Protein AF-J9SKD9-F1 (afdb_monomer_lite)

Foldseek 3Di:
DDDDPQDALQKWKWWWFDLDPPDIDIDTDPDDDQLPDCVQCQVVLCPDWDWDWDADPVGFIWTWTGDNSDTQFIARLQCRCVGVVSQCVDADDPGDGNNNLLVVLDQGPNDDDPDDDPGHPSVVSSQSSVCVRSVDRPDPVSVVPTDIDMAMGGPDPDPPCPCSRPQQDQDFQPDPWDFLLRLVSLLSSCLQKKKWWKKWKWFDDPPDIDIDIWTKIDGNQFWIWIADPVGTAKFAGNVGDIDGPDDDHDPDDVVCQQPVQVVDDSRDRPSRQDDRGDIFDWDDAQNFIWGKDQGDDDPPHFRMWTAGSRRSGTQWGHHDRMIMGIYPMDMRDDDDSCRRDDDD

Structure (mmCIF, N/CA/C/O backbone):
data_AF-J9SKD9-F1
#
_entry.id   AF-J9SKD9-F1
#
loop_
_atom_site.group_PDB
_atom_site.id
_atom_site.type_symbol
_atom_site.label_atom_id
_atom_site.label_alt_id
_atom_site.label_comp_id
_atom_site.label_asym_id
_atom_site.label_entity_id
_atom_site.label_seq_id
_atom_site.pdbx_PDB_ins_code
_atom_site.Cartn_x
_atom_site.Cartn_y
_atom_site.Cartn_z
_atom_site.occupancy
_atom_site.B_iso_or_equiv
_atom_site.auth_seq_id
_atom_site.auth_comp_id
_atom_site.auth_asym_id
_atom_site.auth_atom_id
_atom_site.pdbx_PDB_model_num
ATOM 1 N N . MET A 1 1 ? -30.559 8.091 -3.679 1.00 28.02 1 MET A N 1
ATOM 2 C CA . MET A 1 1 ? -29.660 8.389 -4.814 1.00 28.02 1 MET A CA 1
ATOM 3 C C . MET A 1 1 ? -28.553 7.358 -4.731 1.00 28.02 1 MET A C 1
ATOM 5 O O . MET A 1 1 ? -27.906 7.304 -3.696 1.00 28.02 1 MET A O 1
ATOM 9 N N . GLY A 1 2 ? -28.472 6.440 -5.693 1.00 26.88 2 GLY A N 1
ATOM 10 C CA . GLY A 1 2 ? -27.561 5.297 -5.609 1.00 26.88 2 GLY A CA 1
ATOM 11 C C . GLY A 1 2 ? -26.118 5.754 -5.767 1.00 26.88 2 GLY A C 1
ATOM 12 O O . GLY A 1 2 ? -25.759 6.249 -6.832 1.00 26.88 2 GLY A O 1
ATOM 13 N N . LEU A 1 3 ? -25.323 5.612 -4.708 1.00 26.67 3 LEU A N 1
ATOM 14 C CA . LEU A 1 3 ? -23.870 5.669 -4.807 1.00 26.67 3 LEU A CA 1
ATOM 15 C C . LEU A 1 3 ? -23.439 4.527 -5.732 1.00 26.67 3 LEU A C 1
ATOM 17 O O . LEU A 1 3 ? -23.827 3.376 -5.527 1.00 26.67 3 LEU A O 1
ATOM 21 N N . ALA A 1 4 ? -22.697 4.861 -6.787 1.00 25.72 4 ALA A N 1
ATOM 22 C CA . ALA A 1 4 ? -21.988 3.870 -7.583 1.00 25.72 4 ALA A CA 1
ATOM 23 C C . ALA A 1 4 ? -21.101 3.026 -6.646 1.00 25.72 4 ALA A C 1
ATOM 25 O O . ALA A 1 4 ? -20.613 3.572 -5.653 1.00 25.72 4 ALA A O 1
ATOM 26 N N . PRO A 1 5 ? -20.886 1.727 -6.916 1.00 33.84 5 PRO A N 1
ATOM 27 C CA . PRO A 1 5 ? -20.004 0.919 -6.088 1.00 33.84 5 PRO A CA 1
ATOM 28 C C . PRO A 1 5 ? -18.579 1.467 -6.234 1.00 33.84 5 PRO A C 1
ATOM 30 O O . PRO A 1 5 ? -17.907 1.213 -7.233 1.00 33.84 5 PRO A O 1
ATOM 33 N N . MET A 1 6 ? -18.151 2.280 -5.265 1.00 38.62 6 MET A N 1
ATOM 34 C CA . MET A 1 6 ? -16.760 2.697 -5.124 1.00 38.62 6 MET A CA 1
ATOM 35 C C . MET A 1 6 ? -15.934 1.437 -4.887 1.00 38.62 6 MET A C 1
ATOM 37 O O . MET A 1 6 ? -16.262 0.606 -4.040 1.00 38.62 6 MET A O 1
ATOM 41 N N . MET A 1 7 ? -14.941 1.240 -5.748 1.00 42.00 7 MET A N 1
ATOM 42 C CA . MET A 1 7 ? -14.257 -0.032 -5.907 1.00 42.00 7 MET A CA 1
ATOM 43 C C . MET A 1 7 ? -13.354 -0.304 -4.709 1.00 42.00 7 MET A C 1
ATOM 45 O O . MET A 1 7 ? -12.307 0.315 -4.556 1.00 42.00 7 MET A O 1
ATOM 49 N N . SER A 1 8 ? -13.760 -1.261 -3.878 1.00 46.56 8 SER A N 1
ATOM 50 C CA . SER A 1 8 ? -13.009 -1.668 -2.700 1.00 46.56 8 SER A CA 1
ATOM 51 C C . SER A 1 8 ? -11.676 -2.326 -3.082 1.00 46.56 8 SER A C 1
ATOM 53 O O . SER A 1 8 ? -11.580 -3.100 -4.043 1.00 46.56 8 SER A O 1
ATOM 55 N N . GLN A 1 9 ? -10.620 -2.048 -2.314 1.00 53.09 9 GLN A N 1
ATOM 56 C CA . GLN A 1 9 ? -9.429 -2.898 -2.307 1.00 53.09 9 GLN A CA 1
ATOM 57 C C . GLN A 1 9 ? -9.869 -4.334 -2.034 1.00 53.09 9 GLN A C 1
ATOM 59 O O . GLN A 1 9 ? -10.403 -4.585 -0.965 1.00 53.09 9 GLN A O 1
ATOM 64 N N . ALA A 1 10 ? -9.637 -5.287 -2.944 1.00 61.97 10 ALA A N 1
ATOM 65 C CA . ALA A 1 10 ? -10.194 -6.644 -2.827 1.00 61.97 10 ALA A CA 1
ATOM 66 C C . ALA A 1 10 ? -9.871 -7.363 -1.497 1.00 61.97 10 ALA A C 1
ATOM 68 O O . ALA A 1 10 ? -10.586 -8.281 -1.098 1.00 61.97 10 ALA A O 1
ATOM 69 N N . VAL A 1 11 ? -8.816 -6.923 -0.813 1.00 67.31 11 VAL A N 1
ATOM 70 C CA . VAL A 1 11 ? -8.441 -7.319 0.541 1.00 67.31 11 VAL A CA 1
ATOM 71 C C . VAL A 1 11 ? -7.988 -6.100 1.314 1.00 67.31 11 VAL A C 1
ATOM 73 O O . VAL A 1 11 ? -7.374 -5.203 0.743 1.00 67.31 11 VAL A O 1
ATOM 76 N N . GLN A 1 12 ? -8.238 -6.126 2.613 1.00 75.50 12 GLN A N 1
ATOM 77 C CA . GLN A 1 12 ? -7.799 -5.118 3.545 1.00 75.50 12 GLN A CA 1
ATOM 78 C C . GLN A 1 12 ? -7.018 -5.739 4.701 1.00 75.50 12 GLN A C 1
ATOM 80 O O . GLN A 1 12 ? -7.461 -6.710 5.315 1.00 75.50 12 GLN A O 1
ATOM 85 N N . THR A 1 13 ? -5.860 -5.162 5.007 1.00 81.56 13 THR A N 1
ATOM 86 C CA . THR A 1 13 ? -5.039 -5.582 6.142 1.00 81.56 13 THR A CA 1
ATOM 87 C C . THR A 1 13 ? -5.576 -4.979 7.433 1.00 81.56 13 THR A C 1
ATOM 89 O O . THR A 1 13 ? -5.796 -3.766 7.532 1.00 81.56 13 THR A O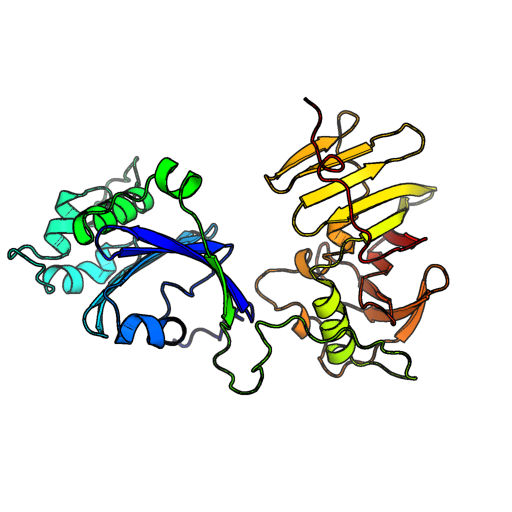 1
ATOM 92 N N . VAL A 1 14 ? -5.761 -5.828 8.439 1.00 87.06 14 VAL A N 1
ATOM 93 C CA . VAL A 1 14 ? -6.160 -5.431 9.788 1.00 87.06 14 VAL A CA 1
ATOM 94 C C . VAL A 1 14 ? -5.188 -6.007 10.810 1.00 87.06 14 VAL A C 1
ATOM 96 O O . VAL A 1 14 ? -4.695 -7.121 10.647 1.00 87.06 14 VAL A O 1
ATOM 99 N N . GLY A 1 15 ? -4.918 -5.248 11.865 1.00 91.06 15 GLY A N 1
ATOM 100 C CA . GLY A 1 15 ? -4.291 -5.743 13.083 1.00 91.06 15 GLY A CA 1
ATOM 101 C C . GLY A 1 15 ? -5.364 -5.982 14.135 1.00 91.06 15 GLY A C 1
ATOM 102 O O . GLY A 1 15 ? -6.237 -5.135 14.322 1.00 91.06 15 GLY A O 1
ATOM 103 N N . VAL A 1 16 ? -5.302 -7.120 14.821 1.00 94.12 16 VAL A N 1
ATOM 104 C CA . VAL A 1 16 ? -6.232 -7.488 15.894 1.00 94.12 16 VAL A CA 1
ATOM 105 C C . VAL A 1 16 ? -5.445 -7.824 17.156 1.00 94.12 16 VAL A C 1
ATOM 107 O O . VAL A 1 16 ? -4.556 -8.669 17.105 1.00 94.12 16 VAL A O 1
ATOM 110 N N . ALA A 1 17 ? -5.774 -7.187 18.278 1.00 96.12 17 ALA A N 1
ATOM 111 C CA . ALA A 1 17 ? -5.125 -7.421 19.566 1.00 96.12 17 ALA A CA 1
ATOM 112 C C . ALA A 1 17 ? -6.159 -7.633 20.680 1.00 96.12 17 ALA A C 1
ATOM 114 O O . ALA A 1 17 ? -7.134 -6.885 20.780 1.00 96.12 17 ALA A O 1
ATOM 115 N N . ASP A 1 18 ? -5.932 -8.631 21.535 1.00 94.75 18 ASP A N 1
ATOM 116 C CA . ASP A 1 18 ? -6.632 -8.730 22.819 1.00 94.75 18 ASP A CA 1
ATOM 117 C C . ASP A 1 18 ? -6.078 -7.648 23.751 1.00 94.75 18 ASP A C 1
ATOM 119 O O . ASP A 1 18 ? -4.882 -7.606 24.038 1.00 94.75 18 ASP A O 1
ATOM 123 N N . ILE A 1 19 ? -6.954 -6.748 24.188 1.00 94.25 19 ILE A N 1
ATOM 124 C CA . ILE A 1 19 ? -6.615 -5.596 25.034 1.00 94.25 19 ILE A CA 1
ATOM 125 C C . ILE A 1 19 ? -7.162 -5.758 26.459 1.00 94.25 19 ILE A C 1
ATOM 127 O O . ILE A 1 19 ? -7.124 -4.824 27.261 1.00 94.25 19 ILE A O 1
ATOM 131 N N . GLY A 1 20 ? -7.656 -6.952 26.796 1.00 87.25 20 GLY A N 1
ATOM 132 C CA . GLY A 1 20 ? -8.212 -7.270 28.101 1.00 87.25 20 GLY A CA 1
ATOM 133 C C . GLY A 1 20 ? -9.644 -6.767 28.301 1.00 87.25 20 GLY A C 1
ATOM 134 O O . GLY A 1 20 ? -10.271 -6.151 27.442 1.00 87.25 20 GLY A O 1
ATOM 135 N N . GLY A 1 21 ? -10.220 -7.099 29.462 1.00 84.75 21 GLY A N 1
ATOM 136 C CA . GLY A 1 21 ? -11.595 -6.707 29.803 1.00 84.75 21 GLY A CA 1
ATOM 137 C C . GLY A 1 21 ? -12.679 -7.341 28.920 1.00 84.75 21 GLY A C 1
ATOM 138 O O . GLY A 1 21 ? -13.819 -6.887 28.951 1.00 84.75 21 GLY A O 1
ATOM 139 N N . GLY A 1 22 ? -12.335 -8.376 28.144 1.00 90.44 22 GLY A N 1
ATOM 140 C CA . GLY A 1 22 ? -13.226 -8.984 27.152 1.00 90.44 22 GLY A CA 1
ATOM 141 C C . GLY A 1 22 ? -13.356 -8.177 25.856 1.00 90.44 22 GLY A C 1
ATOM 142 O O . GLY A 1 22 ? -14.222 -8.498 25.045 1.00 90.44 22 GLY A O 1
ATOM 143 N N . TRP A 1 23 ? -12.520 -7.152 25.664 1.00 94.56 23 TRP A N 1
ATOM 144 C CA . TRP A 1 23 ? -12.480 -6.340 24.455 1.00 94.56 23 TRP A CA 1
ATOM 145 C C . TRP A 1 23 ? -11.292 -6.710 23.572 1.00 94.56 23 TRP A C 1
ATOM 147 O O . TRP A 1 23 ? -10.220 -7.090 24.037 1.00 94.56 23 TRP A O 1
ATOM 157 N N . VAL A 1 24 ? -11.500 -6.545 22.272 1.00 95.31 24 VAL A N 1
ATOM 158 C CA . VAL A 1 24 ? -10.484 -6.715 21.239 1.00 95.31 24 VAL A CA 1
ATOM 159 C C . VAL A 1 24 ? -10.368 -5.396 20.488 1.00 95.31 24 VAL A C 1
ATOM 161 O O . VAL A 1 24 ? -11.382 -4.801 20.120 1.00 95.31 24 VAL A O 1
ATOM 164 N N . LEU A 1 25 ? -9.138 -4.946 20.255 1.00 94.88 25 LEU A N 1
ATOM 165 C CA . LEU A 1 25 ? -8.847 -3.788 19.424 1.00 94.88 25 LEU A CA 1
ATOM 166 C C . LEU A 1 25 ? -8.567 -4.252 17.998 1.00 94.88 25 LEU A C 1
ATOM 168 O O . LEU A 1 25 ? -7.681 -5.073 17.768 1.00 94.88 25 LEU A O 1
ATOM 172 N N . LEU A 1 26 ? -9.307 -3.697 17.041 1.00 93.12 26 LEU A N 1
ATOM 173 C CA . LEU A 1 26 ? -9.052 -3.872 15.618 1.00 93.12 26 LEU A CA 1
ATOM 174 C C . LEU A 1 26 ? -8.607 -2.535 15.026 1.00 93.12 26 LEU A C 1
ATOM 176 O O . LEU A 1 26 ? -9.341 -1.551 15.097 1.00 93.12 26 LEU A O 1
ATOM 180 N N . ILE A 1 27 ? -7.426 -2.514 14.414 1.00 90.81 27 ILE A N 1
ATOM 181 C CA . ILE A 1 27 ? -6.886 -1.361 13.686 1.00 90.81 27 ILE A CA 1
ATOM 182 C C . ILE A 1 27 ? -6.785 -1.727 12.212 1.00 90.81 27 ILE A C 1
ATOM 184 O O . ILE A 1 27 ? -6.438 -2.851 11.852 1.00 90.81 27 ILE A O 1
ATOM 188 N N . GLN A 1 28 ? -7.103 -0.775 11.342 1.00 83.38 28 GLN A N 1
ATOM 189 C CA . GLN A 1 28 ? -7.092 -0.981 9.901 1.00 83.38 28 GLN A CA 1
ATOM 190 C C . GLN A 1 28 ? -6.037 -0.096 9.255 1.00 83.38 28 GLN A C 1
ATOM 192 O O . GLN A 1 28 ? -5.987 1.102 9.522 1.00 83.38 28 GLN A O 1
ATOM 197 N N . HIS A 1 29 ? -5.226 -0.675 8.373 1.00 73.19 29 HIS A N 1
ATOM 198 C CA . HIS A 1 29 ? -4.262 0.083 7.586 1.00 73.19 29 HIS A CA 1
ATOM 199 C C . HIS A 1 29 ? -4.902 0.489 6.254 1.00 73.19 29 HIS A C 1
ATOM 201 O O . HIS A 1 29 ? -5.325 -0.378 5.492 1.00 73.19 29 HIS A O 1
ATOM 207 N N . ASN A 1 30 ? -4.981 1.795 5.976 1.00 64.12 30 ASN A N 1
ATOM 208 C CA . ASN A 1 30 ? -5.479 2.354 4.707 1.00 64.12 30 ASN A CA 1
ATOM 209 C C . ASN A 1 30 ? -6.864 1.830 4.268 1.00 64.12 30 ASN A C 1
ATOM 211 O O . ASN A 1 30 ? -7.108 1.599 3.085 1.00 64.12 30 ASN A O 1
ATOM 215 N N . SER A 1 31 ? -7.760 1.625 5.235 1.00 62.66 31 SER A N 1
ATOM 216 C CA . SER A 1 31 ? -9.159 1.253 5.003 1.00 62.66 31 SER A CA 1
ATOM 217 C C . SER A 1 31 ? -9.966 2.418 4.479 1.00 62.66 31 SER A C 1
ATOM 219 O O . SER A 1 31 ? -9.814 3.523 4.997 1.00 62.66 31 SER A O 1
ATOM 221 N N . GLU A 1 32 ? -10.918 2.152 3.588 1.00 60.19 32 GLU A N 1
ATOM 222 C CA . GLU A 1 32 ? -12.004 3.104 3.387 1.00 60.19 32 GLU A CA 1
ATOM 223 C C . GLU A 1 32 ? -13.221 2.808 4.278 1.00 60.19 32 GLU A C 1
ATOM 225 O O . GLU A 1 32 ? -13.779 3.764 4.793 1.00 60.19 32 GLU A O 1
ATOM 230 N N . TYR A 1 33 ? -13.645 1.551 4.533 1.00 72.06 33 TYR A N 1
ATOM 231 C CA . TYR A 1 33 ? -14.921 1.331 5.259 1.00 72.06 33 TYR A CA 1
ATOM 232 C C . TYR A 1 33 ? -15.104 0.015 6.048 1.00 72.06 33 TYR A C 1
ATOM 234 O O . TYR A 1 33 ? -16.189 -0.181 6.596 1.00 72.06 33 TYR A O 1
ATOM 242 N N . LEU A 1 34 ? -14.132 -0.909 6.145 1.00 79.56 34 LEU A N 1
ATOM 243 C CA . LEU A 1 34 ? -14.406 -2.267 6.673 1.00 79.56 34 LEU A CA 1
ATOM 244 C C . LEU A 1 34 ? -15.054 -2.268 8.069 1.00 79.56 34 LEU A C 1
ATOM 246 O O . LEU A 1 34 ? -16.055 -2.944 8.270 1.00 79.56 34 LEU A O 1
ATOM 250 N N . GLY A 1 35 ? -14.511 -1.501 9.021 1.00 83.56 35 GLY A N 1
ATOM 251 C CA . GLY A 1 35 ? -15.008 -1.475 10.407 1.00 83.56 35 GLY A CA 1
ATOM 252 C C . GLY A 1 35 ? -16.353 -0.762 10.582 1.00 83.56 35 GLY A C 1
ATOM 253 O O . GLY A 1 35 ? -16.957 -0.854 11.647 1.00 83.56 35 GLY A O 1
ATOM 254 N N . VAL A 1 36 ? -16.818 -0.067 9.538 1.00 85.56 36 VAL A N 1
ATOM 255 C CA . VAL A 1 36 ? -18.038 0.752 9.530 1.00 85.56 36 VAL A CA 1
ATOM 256 C C . VAL A 1 36 ? -19.085 0.279 8.507 1.00 85.56 36 VAL A C 1
ATOM 258 O O . VAL A 1 36 ? -20.128 0.912 8.369 1.00 85.56 36 VAL A O 1
ATOM 261 N N . THR A 1 37 ? -18.833 -0.838 7.806 1.00 82.44 37 THR A N 1
ATOM 262 C CA . THR A 1 37 ? -19.718 -1.398 6.767 1.00 82.44 37 THR A CA 1
ATOM 263 C C . THR A 1 37 ? -20.418 -2.661 7.252 1.00 82.44 37 THR A C 1
ATOM 265 O O . THR A 1 37 ? -19.771 -3.694 7.434 1.00 82.44 37 THR A O 1
ATOM 268 N N . ASP A 1 38 ? -21.747 -2.606 7.363 1.00 82.38 38 ASP A N 1
ATOM 269 C CA . ASP A 1 38 ? -22.580 -3.723 7.831 1.00 82.38 38 ASP A CA 1
ATOM 270 C C . ASP A 1 38 ? -22.296 -5.036 7.081 1.00 82.38 38 ASP A C 1
ATOM 272 O O . ASP A 1 38 ? -22.035 -6.054 7.715 1.00 82.38 38 ASP A O 1
ATOM 276 N N . ASP A 1 39 ? -22.297 -5.023 5.744 1.00 78.12 39 ASP A N 1
ATOM 277 C CA . ASP A 1 39 ? -22.171 -6.246 4.935 1.00 78.12 39 ASP A CA 1
ATOM 278 C C . ASP A 1 39 ? -20.807 -6.936 5.084 1.00 78.12 39 ASP A C 1
ATOM 280 O O . ASP A 1 39 ? -20.731 -8.165 5.103 1.00 78.12 39 ASP A O 1
ATOM 284 N N . LEU A 1 40 ? -19.730 -6.157 5.215 1.00 77.12 40 LEU A N 1
ATOM 285 C CA . LEU A 1 40 ? -18.370 -6.688 5.349 1.00 77.12 40 LEU A CA 1
ATOM 286 C C . LEU A 1 40 ? -18.063 -7.130 6.779 1.00 77.12 40 LEU A C 1
ATOM 288 O O . LEU A 1 40 ? -17.310 -8.080 6.988 1.00 77.12 40 LEU A O 1
ATOM 292 N N . TYR A 1 41 ? -18.653 -6.454 7.764 1.00 82.69 41 TYR A N 1
ATOM 293 C CA . TYR A 1 41 ? -18.398 -6.699 9.180 1.00 82.69 41 TYR A CA 1
ATOM 294 C C . TYR A 1 41 ? -19.466 -7.577 9.844 1.00 82.69 41 TYR A C 1
ATOM 296 O O . TYR A 1 41 ? -19.399 -7.857 11.043 1.00 82.69 41 TYR A O 1
ATOM 304 N N . LYS A 1 42 ? -20.438 -8.063 9.061 1.00 83.56 42 LYS A N 1
ATOM 305 C CA . LYS A 1 42 ? -21.613 -8.800 9.534 1.00 83.56 42 LYS A CA 1
ATOM 306 C C . LYS A 1 42 ? -21.281 -9.973 10.455 1.00 83.56 42 LYS A C 1
ATOM 308 O O . LYS A 1 42 ? -21.919 -10.134 11.490 1.00 83.56 42 LYS A O 1
ATOM 313 N N . SER A 1 43 ? -20.284 -10.783 10.101 1.00 83.75 43 SER A N 1
ATOM 314 C CA . SER A 1 43 ? -19.882 -11.949 10.900 1.00 83.75 43 SER A CA 1
ATOM 315 C C . SER A 1 43 ? -19.400 -11.566 12.304 1.00 83.75 43 SER A C 1
ATOM 317 O O . SER A 1 43 ? -19.620 -12.315 13.258 1.00 83.75 43 SER A O 1
ATOM 319 N N . VAL A 1 44 ? -18.784 -10.390 12.439 1.00 89.25 44 VAL A N 1
ATOM 320 C CA . VAL A 1 44 ? -18.347 -9.833 13.721 1.00 89.25 44 VAL A CA 1
ATOM 321 C C . VAL A 1 44 ? -19.544 -9.225 14.452 1.00 89.25 44 VAL A C 1
ATOM 323 O O . VAL A 1 44 ? -19.759 -9.563 15.616 1.00 89.25 44 VAL A O 1
ATOM 326 N N . ILE A 1 45 ? -20.370 -8.433 13.753 1.00 90.44 45 ILE A N 1
ATOM 327 C CA . ILE A 1 45 ? -21.591 -7.785 14.277 1.00 90.44 45 ILE A CA 1
ATOM 328 C C . ILE A 1 45 ? -22.562 -8.785 14.896 1.00 90.44 45 ILE A C 1
ATOM 330 O O . ILE A 1 45 ? -23.089 -8.542 15.980 1.00 90.44 45 ILE A O 1
ATOM 334 N N . ASP A 1 46 ? -22.787 -9.919 14.236 1.00 90.12 46 ASP A N 1
ATOM 335 C CA . ASP A 1 46 ? -23.764 -10.914 14.678 1.00 90.12 46 ASP A CA 1
ATOM 336 C C . ASP A 1 46 ? -23.384 -11.565 16.024 1.00 90.12 46 ASP A C 1
ATOM 338 O O . ASP A 1 46 ? -24.251 -12.124 16.695 1.00 90.12 46 ASP A O 1
ATOM 342 N N . ASN A 1 47 ? -22.113 -11.481 16.435 1.00 91.38 47 ASN A N 1
ATOM 343 C CA . ASN A 1 47 ? -21.584 -12.205 17.594 1.00 91.38 47 ASN A CA 1
ATOM 344 C C . ASN A 1 47 ? -20.940 -11.310 18.667 1.00 91.38 47 ASN A C 1
ATOM 346 O O . ASN A 1 47 ? -20.600 -11.816 19.735 1.00 91.38 47 ASN A O 1
ATOM 350 N N . HIS A 1 48 ? -20.767 -10.008 18.413 1.00 92.88 48 HIS A N 1
ATOM 351 C CA . HIS A 1 48 ? -20.017 -9.113 19.297 1.00 92.88 48 HIS A CA 1
ATOM 352 C C . HIS A 1 48 ? -20.701 -7.754 19.467 1.00 92.88 48 HIS A C 1
ATOM 354 O O . HIS A 1 48 ? -21.422 -7.272 18.593 1.00 92.88 48 HIS A O 1
ATOM 360 N N . GLU A 1 49 ? -20.434 -7.110 20.604 1.00 93.94 49 GLU A N 1
ATOM 361 C CA . GLU A 1 49 ? -20.638 -5.670 20.742 1.00 93.94 49 GLU A CA 1
ATOM 362 C C . GLU A 1 49 ? -19.442 -4.943 20.122 1.00 93.94 49 GLU A C 1
ATOM 364 O O . GLU A 1 49 ? -18.293 -5.324 20.337 1.00 93.94 49 GLU A O 1
ATOM 369 N N . ILE A 1 50 ? -19.713 -3.917 19.318 1.00 94.50 50 ILE A N 1
ATOM 370 C CA . ILE A 1 50 ? -18.698 -3.243 18.506 1.00 94.50 50 ILE A CA 1
ATOM 371 C C . ILE A 1 50 ? -18.898 -1.749 18.624 1.00 94.50 50 ILE A C 1
ATOM 373 O O . ILE A 1 50 ? -19.979 -1.251 18.321 1.00 94.50 50 ILE A O 1
ATOM 377 N N . VAL A 1 51 ? -17.831 -1.036 18.959 1.00 94.56 51 VAL A N 1
ATOM 378 C CA . VAL A 1 51 ? -17.745 0.413 18.801 1.00 94.56 51 VAL A CA 1
ATOM 379 C C . VAL A 1 51 ? -16.656 0.688 17.775 1.00 94.56 51 VAL A C 1
ATOM 381 O O . VAL A 1 51 ? -15.525 0.247 17.954 1.00 94.56 51 VAL A O 1
ATOM 384 N N . SER A 1 52 ? -17.004 1.362 16.683 1.00 93.69 52 SER A N 1
ATOM 385 C CA . SER A 1 52 ? -16.081 1.654 15.592 1.00 93.69 52 SER A CA 1
ATOM 386 C C . SER A 1 52 ? -16.076 3.137 15.264 1.00 93.69 52 SER A C 1
ATOM 388 O O . SER A 1 52 ? -17.125 3.783 15.227 1.00 93.69 52 SER A O 1
ATOM 390 N N . HIS A 1 53 ? -14.881 3.653 15.001 1.00 91.56 53 HIS A N 1
ATOM 391 C CA . HIS A 1 53 ? -14.648 4.988 14.486 1.00 91.56 53 HIS A CA 1
ATOM 392 C C . HIS A 1 53 ? -13.747 4.886 13.253 1.00 91.56 53 HIS A C 1
ATOM 394 O O . HIS A 1 53 ? -12.715 4.217 13.272 1.00 91.56 53 HIS A O 1
ATOM 400 N N . PHE A 1 54 ? -14.154 5.561 12.188 1.00 87.62 54 PHE A N 1
ATOM 401 C CA . PHE A 1 54 ? -13.429 5.700 10.936 1.00 87.62 54 PHE A CA 1
ATOM 402 C C . PHE A 1 54 ? -13.254 7.186 10.628 1.00 87.62 54 PHE A C 1
ATOM 404 O O . PHE A 1 54 ? -14.199 7.950 10.801 1.00 87.62 54 PHE A O 1
ATOM 411 N N . SER A 1 55 ? -12.078 7.574 10.138 1.00 83.12 55 SER A N 1
ATOM 412 C CA . SER A 1 55 ? -11.808 8.899 9.576 1.00 83.12 55 SER A CA 1
ATOM 413 C C . SER A 1 55 ? -10.703 8.793 8.520 1.00 83.12 55 SER A C 1
ATOM 415 O O . SER A 1 55 ? -9.802 7.961 8.660 1.00 83.12 55 SER A O 1
ATOM 417 N N . ASN A 1 56 ? -10.764 9.604 7.460 1.00 73.38 56 ASN A N 1
ATOM 418 C CA . ASN A 1 56 ? -9.752 9.631 6.402 1.00 73.38 56 ASN A CA 1
ATOM 419 C C . ASN A 1 56 ? -9.320 11.053 6.002 1.00 73.38 56 ASN A C 1
ATOM 421 O O . ASN A 1 56 ? -9.900 12.056 6.413 1.00 73.38 56 ASN A O 1
ATOM 425 N N . VAL A 1 57 ? -8.302 11.134 5.136 1.00 69.44 57 VAL A N 1
ATOM 426 C CA . VAL A 1 57 ? -7.729 12.402 4.641 1.00 69.44 57 VAL A CA 1
ATOM 427 C C . VAL A 1 57 ? -8.704 13.255 3.822 1.00 69.44 57 VAL A C 1
ATOM 429 O O . VAL A 1 57 ? -8.495 14.455 3.683 1.00 69.44 57 VAL A O 1
ATOM 432 N N . ASN A 1 58 ? -9.776 12.651 3.302 1.00 67.62 58 ASN A N 1
ATOM 433 C CA . ASN A 1 58 ? -10.837 13.344 2.571 1.00 67.62 58 ASN A CA 1
ATOM 434 C C . ASN A 1 58 ? -11.940 13.864 3.506 1.00 67.62 58 ASN A C 1
ATOM 436 O O . ASN A 1 58 ? -13.003 14.253 3.022 1.00 67.62 58 ASN A O 1
ATOM 440 N N . ALA A 1 59 ? -11.699 13.854 4.823 1.00 70.19 59 ALA A N 1
ATOM 441 C CA . ALA A 1 59 ? -12.645 14.276 5.850 1.00 70.19 59 ALA A CA 1
ATOM 442 C C . ALA A 1 59 ? -13.963 13.478 5.831 1.00 70.19 59 ALA A C 1
ATOM 444 O O . ALA A 1 59 ? -15.017 13.988 6.196 1.00 70.19 59 ALA A O 1
ATOM 445 N N . ASN A 1 60 ? -13.914 12.221 5.381 1.00 74.38 60 ASN A N 1
ATOM 446 C CA . ASN A 1 60 ? -15.023 11.289 5.543 1.00 74.38 60 ASN A CA 1
ATOM 447 C C . ASN A 1 60 ? -14.854 10.593 6.890 1.00 74.38 60 ASN A C 1
ATOM 449 O O . ASN A 1 60 ? -13.785 10.023 7.134 1.00 74.38 60 ASN A O 1
ATOM 453 N N . SER A 1 61 ? -15.870 10.633 7.752 1.00 83.88 61 SER A N 1
ATOM 454 C CA . SER A 1 61 ? -15.780 9.982 9.049 1.00 83.88 61 SER A CA 1
ATOM 455 C C . SER A 1 61 ? -17.081 9.300 9.464 1.00 83.88 61 SER A C 1
ATOM 457 O O . SER A 1 61 ? -18.187 9.586 9.006 1.00 83.88 61 SER A O 1
ATOM 459 N N . ARG A 1 62 ? -16.962 8.277 10.302 1.00 88.81 62 ARG A N 1
ATOM 460 C CA . ARG A 1 62 ? -18.127 7.526 10.758 1.00 88.81 62 ARG A CA 1
ATOM 461 C C . ARG A 1 62 ? -17.880 6.974 12.140 1.00 88.81 62 ARG A C 1
ATOM 463 O O . ARG A 1 62 ? -16.881 6.302 12.370 1.00 88.81 62 ARG A O 1
ATOM 470 N N . PHE A 1 63 ? -18.831 7.202 13.031 1.00 91.88 63 PHE A N 1
ATOM 471 C CA . PHE A 1 63 ? -18.914 6.508 14.303 1.00 91.88 63 PHE A CA 1
ATOM 472 C C . PHE A 1 63 ? -20.103 5.562 14.263 1.00 91.88 63 PHE A C 1
ATOM 474 O O . PHE A 1 63 ? -21.216 5.977 13.929 1.00 91.88 63 PHE A O 1
ATOM 481 N N . VAL A 1 64 ? -19.886 4.296 14.608 1.00 92.75 64 VAL A N 1
ATOM 482 C CA . VAL A 1 64 ? -20.937 3.280 14.621 1.00 92.75 64 VAL A CA 1
ATOM 483 C C . VAL A 1 64 ? -20.829 2.427 15.874 1.00 92.75 64 VAL A C 1
ATOM 485 O O . VAL A 1 64 ? -19.742 2.032 16.290 1.00 92.75 64 VAL A O 1
ATOM 488 N N . TRP A 1 65 ? -21.976 2.124 16.471 1.00 92.88 65 TRP A N 1
ATOM 489 C CA . TRP A 1 65 ? -22.071 1.179 17.576 1.00 92.88 65 TRP A CA 1
ATOM 490 C C . TRP A 1 65 ? -23.094 0.102 17.238 1.00 92.88 65 TRP A C 1
ATOM 492 O O . TRP A 1 65 ? -24.260 0.410 16.968 1.00 92.88 65 TRP A O 1
ATOM 502 N N . TRP A 1 66 ? -22.668 -1.158 17.289 1.00 92.88 66 TRP A N 1
ATOM 503 C CA . TRP A 1 66 ? -23.540 -2.324 17.195 1.00 92.88 66 TRP A CA 1
ATOM 504 C C . TRP A 1 66 ? -23.564 -3.084 18.507 1.00 92.88 66 TRP A C 1
ATOM 506 O O . TRP A 1 66 ? -22.559 -3.203 19.205 1.00 92.88 66 TRP A O 1
ATOM 516 N N . ARG A 1 67 ? -24.731 -3.643 18.805 1.00 91.31 67 ARG A N 1
ATOM 517 C CA . ARG A 1 67 ? -24.956 -4.525 19.942 1.00 91.31 67 ARG A CA 1
ATOM 518 C C . ARG A 1 67 ? -26.055 -5.514 19.592 1.00 91.31 67 ARG A C 1
ATOM 520 O O . ARG A 1 67 ? -27.037 -5.125 18.958 1.00 91.31 67 ARG A O 1
ATOM 527 N N . ASP A 1 68 ? -25.879 -6.769 19.996 1.00 90.31 68 ASP A N 1
ATOM 528 C CA . ASP A 1 68 ? -26.831 -7.859 19.753 1.00 90.31 68 ASP A CA 1
ATOM 529 C C . ASP A 1 68 ? -27.201 -7.998 18.260 1.00 90.31 68 ASP A C 1
ATOM 531 O O . ASP A 1 68 ? -28.376 -8.105 17.896 1.00 90.31 68 ASP A O 1
ATOM 535 N N . GLY A 1 69 ? -26.199 -7.906 17.376 1.00 88.50 69 GLY A N 1
ATOM 536 C CA . GLY A 1 69 ? -26.386 -7.999 15.924 1.00 88.50 69 GLY A CA 1
ATOM 537 C C . GLY A 1 69 ? -27.102 -6.805 15.285 1.00 88.50 69 GLY A C 1
ATOM 538 O O . GLY A 1 69 ? -27.536 -6.889 14.137 1.00 88.50 69 GLY A O 1
ATOM 539 N N . ARG A 1 70 ? -27.288 -5.694 16.013 1.00 89.44 70 ARG A N 1
ATOM 540 C CA . ARG A 1 70 ? -28.046 -4.527 15.541 1.00 89.44 70 ARG A CA 1
ATOM 541 C C . ARG A 1 70 ? -27.278 -3.231 15.713 1.00 89.44 70 ARG A C 1
ATOM 543 O O . ARG A 1 70 ? -26.734 -2.961 16.783 1.00 89.44 70 ARG A O 1
ATOM 550 N N . GLN A 1 71 ? -27.325 -2.394 14.679 1.00 89.25 71 GLN A N 1
ATOM 551 C CA . GLN A 1 71 ? -26.794 -1.039 14.732 1.00 89.25 71 GLN A CA 1
ATOM 552 C C . GLN A 1 71 ? -27.632 -0.191 15.691 1.00 89.25 71 GLN A C 1
ATOM 554 O O . GLN A 1 71 ? -28.811 0.079 15.440 1.00 89.25 71 GLN A O 1
ATOM 559 N N . GLN A 1 72 ? -27.012 0.261 16.773 1.00 87.06 72 GLN A N 1
ATOM 560 C CA . GLN A 1 72 ? -27.614 1.167 17.739 1.00 87.06 72 GLN A CA 1
ATOM 561 C C . GLN A 1 72 ? -27.600 2.577 17.151 1.00 87.06 72 GLN A C 1
ATOM 563 O O . GLN A 1 72 ? -28.649 3.088 16.754 1.00 87.06 72 GLN A O 1
ATOM 568 N N . ILE A 1 73 ? -26.409 3.148 16.959 1.00 87.81 73 ILE A N 1
ATOM 569 C CA . ILE A 1 73 ? -26.196 4.470 16.359 1.00 87.81 73 ILE A CA 1
ATOM 570 C C . ILE A 1 73 ? -25.185 4.379 15.216 1.00 87.81 73 ILE A C 1
ATOM 572 O O . ILE A 1 73 ? -24.316 3.511 15.214 1.00 87.81 73 ILE A O 1
ATOM 576 N N . SER A 1 74 ? -25.325 5.270 14.240 1.00 88.62 74 SER A N 1
ATOM 577 C CA . SER A 1 74 ? -24.357 5.492 13.172 1.00 88.62 74 SER A CA 1
ATOM 578 C C . SER A 1 74 ? -24.471 6.949 12.761 1.00 88.62 74 SER A C 1
ATOM 580 O O . SER A 1 74 ? -25.555 7.356 12.343 1.00 88.62 74 SER A O 1
ATOM 582 N N . PHE A 1 75 ? -23.403 7.719 12.927 1.00 86.50 75 PHE A N 1
ATOM 583 C CA . PHE A 1 75 ? -23.392 9.144 12.614 1.00 86.50 75 PHE A CA 1
ATOM 584 C C . PHE A 1 75 ? -22.054 9.575 12.024 1.00 86.50 75 PHE A C 1
ATOM 586 O O . PHE A 1 75 ? -21.073 8.837 12.100 1.00 86.50 75 PHE A O 1
ATOM 593 N N . GLU A 1 76 ? -22.048 10.744 11.394 1.00 86.88 76 GLU A N 1
ATOM 594 C CA . GLU A 1 76 ? -20.856 11.439 10.899 1.00 86.88 76 GLU A CA 1
ATOM 595 C C . GLU A 1 76 ? -20.343 12.380 12.007 1.00 86.88 76 GLU A C 1
ATOM 597 O O . GLU A 1 76 ? -21.011 13.378 12.283 1.00 86.88 76 GLU A O 1
ATOM 602 N N . PRO A 1 77 ? -19.219 12.069 12.689 1.00 88.06 77 PRO A N 1
ATOM 603 C CA . PRO A 1 77 ? -18.637 12.909 13.736 1.00 88.06 77 PRO A CA 1
ATOM 604 C C . PRO A 1 77 ? -18.450 14.378 13.367 1.00 88.06 77 PRO A C 1
ATOM 606 O O . PRO A 1 77 ? -18.570 15.227 14.249 1.00 88.06 77 PRO A O 1
ATOM 609 N N . MET A 1 78 ? -18.193 14.690 12.092 1.00 81.38 78 MET A N 1
ATOM 610 C CA . MET A 1 78 ? -18.085 16.076 11.633 1.00 81.38 78 MET A CA 1
ATOM 611 C C . MET A 1 78 ? -19.434 16.802 11.543 1.00 81.38 78 MET A C 1
ATOM 613 O O . MET A 1 78 ? -19.489 18.025 11.580 1.00 81.38 78 MET A O 1
ATOM 617 N N . PHE A 1 79 ? -20.536 16.070 11.404 1.00 80.31 79 PHE A N 1
ATOM 618 C CA . PHE A 1 79 ? -21.879 16.634 11.275 1.00 80.31 79 PHE A CA 1
ATOM 619 C C . PHE A 1 79 ? -22.875 15.837 12.127 1.00 80.31 79 PHE A C 1
ATOM 621 O O . PHE A 1 79 ? -23.858 15.305 11.594 1.00 80.31 79 PHE A O 1
ATOM 628 N N . PRO A 1 80 ? -22.647 15.731 13.452 1.00 77.12 80 PRO A N 1
ATOM 629 C CA . PRO A 1 80 ? -23.397 14.808 14.295 1.00 77.12 80 PRO A CA 1
ATOM 630 C C . PRO A 1 80 ? -24.851 15.263 14.460 1.00 77.12 80 PRO A C 1
ATOM 632 O O . PRO A 1 80 ? -25.728 14.426 14.679 1.00 77.12 80 PRO A O 1
ATOM 635 N N . SER A 1 81 ? -25.120 16.565 14.273 1.00 74.38 81 SER A N 1
ATOM 636 C CA . SER A 1 81 ? -26.445 17.193 14.317 1.00 74.38 81 SER A CA 1
ATOM 637 C C . SER A 1 81 ? -27.499 16.487 13.457 1.00 74.38 81 SER A C 1
ATOM 639 O O . SER A 1 81 ? -28.658 16.383 13.859 1.00 74.38 81 SER A O 1
ATOM 641 N N . ARG A 1 82 ? -27.095 15.918 12.314 1.00 71.69 82 ARG A N 1
ATOM 642 C CA . ARG A 1 82 ? -27.992 15.241 11.361 1.00 71.69 82 ARG A CA 1
ATOM 643 C C . ARG A 1 82 ? -28.582 13.930 11.880 1.00 71.69 82 ARG A C 1
ATOM 645 O O . ARG A 1 82 ? -29.621 13.504 11.384 1.00 71.69 82 ARG A O 1
ATOM 652 N N . ASP A 1 83 ? -27.941 13.310 12.868 1.00 72.31 83 ASP A N 1
ATOM 653 C CA . ASP A 1 83 ? -28.283 11.975 13.370 1.00 72.31 83 ASP A CA 1
ATOM 654 C C . ASP A 1 83 ? -28.714 11.987 14.860 1.00 72.31 83 ASP A C 1
ATOM 656 O O . ASP A 1 83 ? -28.926 10.931 15.471 1.00 72.31 83 ASP A O 1
ATOM 660 N N . LEU A 1 84 ? -28.893 13.175 15.464 1.00 74.06 84 LEU A N 1
ATOM 661 C CA . LEU A 1 84 ? -29.159 13.334 16.905 1.00 74.06 84 LEU A CA 1
ATOM 662 C C . LEU A 1 84 ? -30.506 12.785 17.368 1.00 74.06 84 LEU A C 1
ATOM 664 O O . LEU A 1 84 ? -30.599 12.298 18.495 1.00 74.06 84 LEU A O 1
ATOM 668 N N . ASP A 1 85 ? -31.546 12.826 16.533 1.00 74.75 85 ASP A N 1
ATOM 669 C CA . ASP A 1 85 ? -32.866 12.295 16.903 1.00 74.75 85 ASP A CA 1
ATOM 670 C C . ASP A 1 85 ? -32.779 10.807 17.260 1.00 74.75 85 ASP A C 1
ATOM 672 O O . ASP A 1 85 ? -33.363 10.341 18.245 1.00 74.75 85 ASP A O 1
ATOM 676 N N . ARG A 1 86 ? -31.957 10.061 16.512 1.00 73.00 86 ARG A N 1
ATOM 677 C CA . ARG A 1 86 ? -31.665 8.661 16.812 1.00 73.00 86 ARG A CA 1
ATOM 678 C C . ARG A 1 86 ? -30.838 8.538 18.092 1.00 73.00 86 ARG A C 1
ATOM 680 O O . ARG A 1 86 ? -31.191 7.720 18.939 1.00 73.00 86 ARG A O 1
ATOM 687 N N . ALA A 1 87 ? -29.810 9.369 18.281 1.00 73.81 87 ALA A N 1
ATOM 688 C CA . ALA A 1 87 ? -28.971 9.367 19.487 1.00 73.81 87 ALA A CA 1
ATOM 689 C C . ALA A 1 87 ? -29.767 9.599 20.787 1.00 73.81 87 ALA A C 1
ATOM 691 O O . ALA A 1 87 ? -29.507 8.948 21.800 1.00 73.81 87 ALA A O 1
ATOM 692 N N . ARG A 1 88 ? -30.774 10.482 20.755 1.00 80.00 88 ARG A N 1
ATOM 693 C CA . ARG A 1 88 ? -31.666 10.770 21.895 1.00 80.00 88 ARG A CA 1
ATOM 694 C C . ARG A 1 88 ? -32.578 9.594 22.252 1.00 80.00 88 ARG A C 1
ATOM 696 O O . ARG A 1 88 ? -32.944 9.429 23.411 1.00 80.00 88 ARG A O 1
ATOM 703 N N . SER A 1 89 ? -32.952 8.777 21.266 1.00 77.00 89 SER A N 1
ATOM 704 C CA . SER A 1 89 ? -33.879 7.650 21.453 1.00 77.00 89 SER A CA 1
ATOM 705 C C . SER A 1 89 ? -33.232 6.383 22.031 1.00 77.00 89 SER A C 1
ATOM 707 O O . SER A 1 89 ? -33.937 5.499 22.516 1.00 77.00 89 SER A O 1
ATOM 709 N N . ILE A 1 90 ? -31.900 6.276 21.984 1.00 75.19 90 ILE A N 1
ATOM 710 C CA . ILE A 1 90 ? -31.166 5.070 22.384 1.00 75.19 90 ILE A CA 1
ATOM 711 C C . ILE A 1 90 ? -30.727 5.200 23.836 1.00 75.19 90 ILE A C 1
ATOM 713 O O . ILE A 1 90 ? -29.852 6.002 24.157 1.00 75.19 90 ILE A O 1
ATOM 717 N N . THR A 1 91 ? -31.294 4.370 24.709 1.00 73.38 91 THR A N 1
ATOM 718 C CA . THR A 1 91 ? -30.879 4.266 26.111 1.00 73.38 91 THR A CA 1
ATOM 719 C C . THR A 1 91 ? -29.639 3.393 26.256 1.00 73.38 91 THR A C 1
ATOM 721 O O . THR A 1 91 ? -29.581 2.288 25.713 1.00 73.38 91 THR A O 1
ATOM 724 N N . THR A 1 92 ? -28.681 3.844 27.053 1.00 70.56 92 THR A N 1
ATOM 725 C CA . THR A 1 92 ? -27.492 3.078 27.427 1.00 70.56 92 THR A CA 1
ATOM 726 C C . THR A 1 92 ? -27.650 2.445 28.814 1.00 70.56 92 THR A C 1
ATOM 728 O O . THR A 1 92 ? -28.661 2.613 29.504 1.00 70.56 92 THR A O 1
ATOM 731 N N . THR A 1 93 ? -26.666 1.643 29.220 1.00 67.50 93 THR A N 1
ATOM 732 C CA . THR A 1 93 ? -26.638 1.005 30.538 1.00 67.50 93 THR A CA 1
ATOM 733 C C . THR A 1 93 ? -26.547 2.081 31.626 1.00 67.50 93 THR A C 1
ATOM 735 O O . THR A 1 93 ? -25.517 2.728 31.754 1.00 67.50 93 THR A O 1
ATOM 738 N N . GLY A 1 94 ? -27.613 2.266 32.415 1.00 61.69 94 GLY A N 1
ATOM 739 C CA . GLY A 1 94 ? -27.664 3.293 33.469 1.00 61.69 94 GLY A CA 1
ATOM 740 C C . GLY A 1 94 ? -28.616 4.468 33.209 1.00 61.69 94 GLY A C 1
ATOM 741 O O . GLY A 1 94 ? -28.558 5.449 33.942 1.00 61.69 94 GLY A O 1
ATOM 742 N N . SER A 1 95 ? -29.516 4.356 32.223 1.00 57.50 95 SER A N 1
ATOM 743 C CA . SER A 1 95 ? -30.595 5.320 31.925 1.00 57.50 95 SER A CA 1
ATOM 744 C C . SER A 1 95 ? -30.178 6.645 31.269 1.00 57.50 95 SER A C 1
ATOM 746 O O . SER A 1 95 ? -31.045 7.490 31.063 1.00 57.50 95 SER A O 1
ATOM 748 N N . SER A 1 96 ? -28.912 6.829 30.886 1.00 74.81 96 SER A N 1
ATOM 749 C CA . SER A 1 96 ? -28.480 7.928 30.009 1.00 74.81 96 SER A CA 1
ATOM 750 C C . SER A 1 96 ? -28.660 7.554 28.535 1.00 74.81 96 SER A C 1
ATOM 752 O O . SER A 1 96 ? -28.437 6.404 28.142 1.00 74.81 96 SER A O 1
ATOM 754 N N . SER A 1 97 ? -29.077 8.505 27.704 1.00 83.75 97 SER A N 1
ATOM 755 C CA . SER A 1 97 ? -29.128 8.333 26.250 1.00 83.75 97 SER A CA 1
ATOM 756 C C . SER A 1 97 ? -27.730 8.423 25.625 1.00 83.75 97 SER A C 1
ATOM 758 O O . SER A 1 97 ? -26.792 8.925 26.246 1.00 83.75 97 SER A O 1
ATOM 760 N N . VAL A 1 98 ? -27.565 7.964 24.380 1.00 83.50 98 VAL A N 1
ATOM 761 C CA . VAL A 1 98 ? -26.306 8.184 23.636 1.00 83.50 98 VAL A CA 1
ATOM 762 C C . VAL A 1 98 ? -26.034 9.679 23.466 1.00 83.50 98 VAL A C 1
ATOM 764 O O . VAL A 1 98 ? -24.887 10.101 23.559 1.00 83.50 98 VAL A O 1
ATOM 767 N N . PHE A 1 99 ? -27.084 10.486 23.298 1.00 87.19 99 PHE A N 1
ATOM 768 C CA . PHE A 1 99 ? -26.967 11.943 23.272 1.00 87.19 99 PHE A CA 1
ATOM 769 C C . PHE A 1 99 ? -26.365 12.507 24.569 1.00 87.19 99 PHE A C 1
ATOM 771 O O . PHE A 1 99 ? -25.511 13.392 24.514 1.00 87.19 99 PHE A O 1
ATOM 778 N N . ASP A 1 100 ? -26.772 11.986 25.729 1.00 88.06 100 ASP A N 1
ATOM 779 C CA . ASP A 1 100 ? -26.225 12.429 27.017 1.00 88.06 100 ASP A CA 1
ATOM 780 C C . ASP A 1 100 ? -24.736 12.091 27.128 1.00 88.06 100 ASP A C 1
ATOM 782 O O . ASP A 1 100 ? -23.959 12.924 27.582 1.00 88.06 100 ASP A O 1
ATOM 786 N N . LEU A 1 101 ? -24.318 10.917 26.639 1.00 88.94 101 LEU A N 1
ATOM 787 C CA . LEU A 1 101 ? -22.900 10.548 26.581 1.00 88.94 101 LEU A CA 1
ATOM 788 C C . LEU A 1 101 ? -22.111 11.447 25.622 1.00 88.94 101 LEU A C 1
ATOM 790 O O . LEU A 1 101 ? -21.025 11.891 25.972 1.00 88.94 101 LEU A O 1
ATOM 794 N N . MET A 1 102 ? -22.656 11.748 24.438 1.00 89.38 102 MET A N 1
ATOM 795 C CA . MET A 1 102 ? -22.038 12.680 23.483 1.00 89.38 102 MET A CA 1
ATOM 796 C C . MET A 1 102 ? -21.882 14.082 24.087 1.00 89.38 102 MET A C 1
ATOM 798 O O . MET A 1 102 ? -20.881 14.753 23.849 1.00 89.38 102 MET A O 1
ATOM 802 N N . SER A 1 103 ? -22.861 14.509 24.887 1.00 89.12 103 SER A N 1
ATOM 803 C CA . SER A 1 103 ? -22.837 15.794 25.591 1.00 89.12 103 SER A CA 1
ATOM 804 C C . SER A 1 103 ? -21.824 15.793 26.740 1.00 89.12 103 SER A C 1
ATOM 806 O O . SER A 1 103 ? -21.141 16.789 26.951 1.00 89.12 103 SER A O 1
ATOM 808 N N . GLU A 1 104 ? -21.712 14.675 27.465 1.00 90.38 104 GLU A N 1
ATOM 809 C CA . GLU A 1 104 ? -20.760 14.473 28.563 1.00 90.38 104 GLU A CA 1
ATOM 810 C C . GLU A 1 104 ? -19.305 14.514 28.077 1.00 90.38 104 GLU A C 1
ATOM 812 O O . GLU A 1 104 ? -18.484 15.181 28.702 1.00 90.38 104 GLU A O 1
ATOM 817 N N . VAL A 1 105 ? -18.980 13.828 26.973 1.00 91.44 105 VAL A N 1
ATOM 818 C CA . VAL A 1 105 ? -17.599 13.787 26.451 1.00 91.44 105 VAL A CA 1
ATOM 819 C C . VAL A 1 105 ? -17.174 15.091 25.770 1.00 91.44 105 VAL A C 1
ATOM 821 O O . VAL A 1 105 ? -15.988 15.411 25.753 1.00 91.44 105 VAL A O 1
ATOM 824 N N . GLY A 1 106 ? -18.128 15.863 25.241 1.00 88.06 106 GLY A N 1
ATOM 825 C CA . GLY A 1 106 ? -17.855 17.115 24.536 1.00 88.06 106 GLY A CA 1
ATOM 826 C C . GLY A 1 106 ? -17.198 16.920 23.162 1.00 88.06 106 GLY A C 1
ATOM 827 O O . GLY A 1 106 ? -17.068 15.810 22.661 1.00 88.06 106 GLY A O 1
ATOM 828 N N . GLY A 1 107 ? -16.838 18.027 22.505 1.00 87.88 107 GLY A N 1
ATOM 829 C CA . GLY A 1 107 ? -16.154 18.037 21.199 1.00 87.88 107 GLY A CA 1
ATOM 830 C C . GLY A 1 107 ? -17.042 17.804 19.966 1.00 87.88 107 GLY A C 1
ATOM 831 O O . GLY A 1 107 ? -16.654 18.195 18.868 1.00 87.88 107 GLY A O 1
ATOM 832 N N . PHE A 1 108 ? -18.257 17.271 20.131 1.00 87.12 108 PHE A N 1
ATOM 833 C CA . PHE A 1 108 ? -19.276 17.225 19.075 1.00 87.12 108 PHE A CA 1
ATOM 834 C C . PHE A 1 108 ? -20.078 18.535 18.978 1.00 87.12 108 PHE A C 1
ATOM 836 O O . PHE A 1 108 ? -20.383 19.183 19.984 1.00 87.12 108 PHE A O 1
ATOM 843 N N . GLU A 1 109 ? -20.483 18.904 17.762 1.00 83.56 109 GLU A N 1
ATOM 844 C CA . GLU A 1 109 ? -21.436 19.994 17.520 1.00 83.56 109 GLU A CA 1
ATOM 845 C C . GLU A 1 109 ? -22.879 19.470 17.596 1.00 83.56 109 GLU A C 1
ATOM 847 O O . GLU A 1 109 ? -23.467 19.013 16.617 1.00 83.56 109 GLU A O 1
ATOM 852 N N . LEU A 1 110 ? -23.435 19.470 18.809 1.00 81.69 110 LEU A N 1
ATOM 853 C CA . LEU A 1 110 ? -24.767 18.918 19.089 1.00 81.69 110 LEU A CA 1
ATOM 854 C C . LEU A 1 110 ? -25.915 19.915 18.855 1.00 81.69 110 LEU A C 1
ATOM 856 O O . LEU A 1 110 ? -27.083 19.529 18.910 1.00 81.69 110 LEU A O 1
ATOM 860 N N . GLU A 1 111 ? -25.595 21.181 18.610 1.00 77.94 111 GLU A N 1
ATOM 861 C CA . GLU A 1 111 ? -26.542 22.259 18.326 1.00 77.94 111 GLU A CA 1
ATOM 862 C C . GLU A 1 111 ? -25.989 23.081 17.161 1.00 77.94 111 GLU A C 1
ATOM 864 O O . GLU A 1 111 ? -24.791 23.352 17.133 1.00 77.94 111 GLU A O 1
ATOM 869 N N . GLU A 1 112 ? -26.840 23.466 16.207 1.00 67.62 112 GLU A N 1
ATOM 870 C CA . GLU A 1 112 ? -26.440 24.403 15.152 1.00 67.62 112 GLU A CA 1
ATOM 871 C C . GLU A 1 112 ? -26.241 25.789 15.777 1.00 67.62 112 GLU A C 1
ATOM 873 O O . GLU A 1 112 ? -27.179 26.357 16.344 1.00 67.62 112 GLU A O 1
ATOM 878 N N . THR A 1 113 ? -25.027 26.334 15.688 1.00 66.31 113 THR A N 1
ATOM 879 C CA . THR A 1 113 ? -24.721 27.686 16.169 1.00 66.31 113 THR A CA 1
ATOM 880 C C . THR A 1 113 ? -24.301 28.594 15.019 1.00 66.31 113 THR A C 1
ATOM 882 O O . THR A 1 113 ? -23.523 28.190 14.161 1.00 66.31 113 THR A O 1
ATOM 885 N N . ASP A 1 114 ? -24.774 29.844 15.026 1.00 61.16 114 ASP A N 1
ATOM 886 C CA . ASP A 1 114 ? -24.408 30.857 14.018 1.00 61.16 114 ASP A CA 1
ATOM 887 C C . ASP A 1 114 ? -22.955 31.362 14.162 1.00 61.16 114 ASP A C 1
ATOM 889 O O . ASP A 1 114 ? -22.445 32.064 13.284 1.00 61.16 114 ASP A O 1
ATOM 893 N N . GLU A 1 115 ? -22.281 31.036 15.268 1.00 62.59 115 GLU A N 1
ATOM 894 C CA . GLU A 1 115 ? -20.897 31.432 15.528 1.00 62.59 115 GLU A CA 1
ATOM 895 C C . GLU A 1 115 ? -19.925 30.342 15.043 1.00 62.59 115 GLU A C 1
ATOM 897 O O . GLU A 1 115 ? -20.061 29.183 15.441 1.00 62.59 115 GLU A O 1
ATOM 902 N N . PRO A 1 116 ? -18.930 30.678 14.199 1.00 55.69 116 PRO A N 1
ATOM 903 C CA . PRO A 1 116 ? -17.907 29.720 13.804 1.00 55.69 116 PRO A CA 1
ATOM 904 C C . PRO A 1 116 ? -17.103 29.300 15.038 1.00 55.69 116 PRO A C 1
ATOM 906 O O . PRO A 1 116 ? -16.570 30.147 15.750 1.00 55.69 116 PRO A O 1
ATOM 909 N N . ARG A 1 117 ? -17.021 27.991 15.298 1.00 59.34 117 ARG A N 1
ATOM 910 C CA . ARG A 1 117 ? -16.145 27.457 16.344 1.00 59.34 117 ARG A CA 1
ATOM 911 C C . ARG A 1 117 ? -14.699 27.428 15.872 1.00 59.34 117 ARG A C 1
ATOM 913 O O . ARG A 1 117 ? -14.390 26.893 14.810 1.00 59.34 117 ARG A O 1
ATOM 920 N N . ASP A 1 118 ? -13.824 27.918 16.738 1.00 57.44 118 ASP A N 1
ATOM 921 C CA . ASP A 1 118 ? -12.374 27.923 16.532 1.00 57.44 118 ASP A CA 1
ATOM 922 C C . ASP A 1 118 ? -11.745 26.540 16.810 1.00 57.44 118 ASP A C 1
ATOM 924 O O . ASP A 1 118 ? -10.630 26.254 16.378 1.00 57.44 118 ASP A O 1
ATOM 928 N N . GLU A 1 119 ? -12.469 25.668 17.523 1.00 59.78 119 GLU A N 1
ATOM 929 C CA . GLU A 1 119 ? -11.993 24.387 18.048 1.00 59.78 119 GLU A CA 1
ATOM 930 C C . GLU A 1 119 ? -12.951 23.242 17.668 1.00 59.78 119 GLU A C 1
ATOM 932 O O . GLU A 1 119 ? -14.119 23.223 18.071 1.00 59.78 119 GLU A O 1
ATOM 937 N N . PHE A 1 120 ? -12.459 22.283 16.876 1.00 68.44 120 PHE A N 1
ATOM 938 C CA . PHE A 1 120 ? -13.253 21.196 16.295 1.00 68.44 120 PHE A CA 1
ATOM 939 C C . PHE A 1 120 ? -12.592 19.829 16.535 1.00 68.44 120 PHE A C 1
ATOM 941 O O . PHE A 1 120 ? -11.830 19.336 15.706 1.00 68.44 120 PHE A O 1
ATOM 948 N N . PHE A 1 121 ? -12.896 19.207 17.677 1.00 86.81 121 PHE A N 1
ATOM 949 C CA . PHE A 1 121 ? -12.237 17.986 18.173 1.00 86.81 121 PHE A CA 1
ATOM 950 C C . PHE A 1 121 ? -13.087 16.715 17.989 1.00 86.81 121 PHE A C 1
ATOM 952 O O . PHE A 1 121 ? -13.228 15.895 18.894 1.00 86.81 121 PHE A O 1
ATOM 959 N N . HIS A 1 122 ? -13.736 16.566 16.832 1.00 86.38 122 HIS A N 1
ATOM 960 C CA . HIS A 1 122 ? -14.664 15.459 16.550 1.00 86.38 122 HIS A CA 1
ATOM 961 C C . HIS A 1 122 ? -14.001 14.066 16.559 1.00 86.38 122 HIS A C 1
ATOM 963 O O . HIS A 1 122 ? -14.659 13.070 16.878 1.00 86.38 122 HIS A O 1
ATOM 969 N N . ILE A 1 123 ? -12.707 13.983 16.229 1.00 88.69 123 ILE A N 1
ATOM 970 C CA . ILE A 1 123 ? -11.934 12.733 16.277 1.00 88.69 123 ILE A CA 1
ATOM 971 C C . ILE A 1 123 ? -11.695 12.345 17.736 1.00 88.69 123 ILE A C 1
ATOM 973 O O . ILE A 1 123 ? -12.016 11.231 18.147 1.00 88.69 123 ILE A O 1
ATOM 977 N N . GLU A 1 124 ? -11.191 13.277 18.540 1.00 91.44 124 GLU A N 1
ATOM 978 C CA . GLU A 1 124 ? -10.935 13.098 19.966 1.00 91.44 124 GLU A CA 1
ATOM 979 C C . GLU A 1 124 ? -12.232 12.780 20.719 1.00 91.44 124 GLU A C 1
ATOM 981 O O . GLU A 1 124 ? -12.268 11.856 21.529 1.00 91.44 124 GLU A O 1
ATOM 986 N N . ALA A 1 125 ? -13.322 13.473 20.384 1.00 92.19 125 ALA A N 1
ATOM 987 C CA . ALA A 1 125 ? -14.657 13.210 20.911 1.00 92.19 125 ALA A CA 1
ATOM 988 C C . ALA A 1 125 ? -15.143 11.789 20.586 1.00 92.19 125 ALA A C 1
ATOM 990 O O . ALA A 1 125 ? -15.759 11.133 21.426 1.00 92.19 125 ALA A O 1
ATOM 991 N N . SER A 1 126 ? -14.836 11.280 19.388 1.00 93.44 126 SER A N 1
ATOM 992 C CA . SER A 1 126 ? -15.163 9.907 18.989 1.00 93.44 126 SER A CA 1
ATOM 993 C C . SER A 1 126 ? -14.388 8.873 19.807 1.00 93.44 126 SER A C 1
ATOM 995 O O . SER A 1 126 ? -14.981 7.894 20.263 1.00 93.44 126 SER A O 1
ATOM 997 N N . PHE A 1 127 ? -13.096 9.103 20.067 1.00 94.00 127 PHE A N 1
ATOM 998 C CA . PHE A 1 127 ? -12.312 8.253 20.971 1.00 94.00 127 PHE A CA 1
ATOM 999 C C . PHE A 1 127 ? -12.831 8.313 22.411 1.00 94.00 127 PHE A C 1
ATOM 1001 O O . PHE A 1 127 ? -13.014 7.266 23.029 1.00 94.00 127 PHE A O 1
ATOM 1008 N N . ALA A 1 128 ? -13.150 9.505 22.922 1.00 94.38 128 ALA A N 1
ATOM 1009 C CA . ALA A 1 128 ? -13.701 9.679 24.264 1.00 94.38 128 ALA A CA 1
ATOM 1010 C C . ALA A 1 128 ? -15.075 9.004 24.417 1.00 94.38 128 ALA A C 1
ATOM 1012 O O . ALA A 1 128 ? -15.346 8.355 25.427 1.00 94.38 128 ALA A O 1
ATOM 1013 N N . LEU A 1 129 ? -15.942 9.096 23.402 1.00 93.62 129 LEU A N 1
ATOM 1014 C CA . LEU A 1 129 ? -17.227 8.397 23.382 1.00 93.62 129 LEU A CA 1
ATOM 1015 C C . LEU A 1 129 ? -17.041 6.876 23.362 1.00 93.62 129 LEU A C 1
ATOM 1017 O O . LEU A 1 129 ? -17.763 6.161 24.062 1.00 93.62 129 LEU A O 1
ATOM 1021 N N . ALA A 1 130 ? -16.074 6.382 22.584 1.00 93.69 130 ALA A N 1
ATOM 1022 C CA . ALA A 1 130 ? -15.736 4.966 22.556 1.00 93.69 130 ALA A CA 1
ATOM 1023 C C . ALA A 1 130 ? -15.229 4.485 23.920 1.00 93.69 130 ALA A C 1
ATOM 1025 O O . ALA A 1 130 ? -15.767 3.511 24.442 1.00 93.69 130 ALA A O 1
ATOM 1026 N N . GLU A 1 131 ? -14.291 5.203 24.540 1.00 93.69 131 GLU A N 1
ATOM 1027 C CA . GLU A 1 131 ? -13.793 4.911 25.888 1.00 93.69 131 GLU A CA 1
ATOM 1028 C C . GLU A 1 131 ? -14.925 4.913 26.910 1.00 93.69 131 GLU A C 1
ATOM 1030 O O . GLU A 1 131 ? -15.067 3.976 27.695 1.00 93.69 131 GLU A O 1
ATOM 1035 N N . ARG A 1 132 ? -15.794 5.925 26.874 1.00 92.19 132 ARG A N 1
ATOM 1036 C CA . ARG A 1 132 ? -16.925 6.008 27.797 1.00 92.19 132 ARG A CA 1
ATOM 1037 C C . ARG A 1 132 ? -17.877 4.822 27.647 1.00 92.19 132 ARG A C 1
ATOM 1039 O O . ARG A 1 132 ? -18.487 4.402 28.634 1.00 92.19 132 ARG A O 1
ATOM 1046 N N . ARG A 1 133 ? -18.008 4.286 26.429 1.00 89.62 133 ARG A N 1
ATOM 1047 C CA . ARG A 1 133 ? -18.879 3.151 26.111 1.00 89.62 133 ARG A CA 1
ATOM 1048 C C . ARG A 1 133 ? -18.268 1.804 26.491 1.00 89.62 133 ARG A C 1
ATOM 1050 O O . ARG A 1 133 ? -18.997 0.948 26.990 1.00 89.62 133 ARG A O 1
ATOM 1057 N N . THR A 1 134 ? -16.979 1.606 26.241 1.00 90.62 134 THR A N 1
ATOM 1058 C CA . THR A 1 134 ? -16.289 0.317 26.425 1.00 90.62 134 THR A CA 1
ATOM 1059 C C . THR A 1 134 ? -15.596 0.199 27.782 1.00 90.62 134 THR A C 1
ATOM 1061 O O . THR A 1 134 ? -15.376 -0.911 28.265 1.00 90.62 134 THR A O 1
ATOM 1064 N N . GLY A 1 135 ? -15.277 1.330 28.413 1.00 91.62 135 GLY A N 1
ATOM 1065 C CA . GLY A 1 135 ? -14.390 1.424 29.571 1.00 91.62 135 GLY A CA 1
ATOM 1066 C C . GLY A 1 135 ? -12.902 1.316 29.218 1.00 91.62 135 GLY A C 1
ATOM 1067 O O . GLY A 1 135 ? -12.087 1.194 30.129 1.00 91.62 135 GLY A O 1
ATOM 1068 N N . ILE A 1 136 ? -12.548 1.324 27.928 1.00 92.38 136 ILE A N 1
ATOM 1069 C CA . ILE A 1 136 ? -11.176 1.159 27.440 1.00 92.38 136 ILE A CA 1
ATOM 1070 C C . ILE A 1 136 ? -10.702 2.449 26.772 1.00 92.38 136 ILE A C 1
ATOM 1072 O O . ILE A 1 136 ? -11.228 2.845 25.732 1.00 92.38 136 ILE A O 1
ATOM 1076 N N . ALA A 1 137 ? -9.640 3.041 27.313 1.00 93.12 137 ALA A N 1
ATOM 1077 C CA . ALA A 1 137 ? -8.907 4.113 26.655 1.00 93.12 137 ALA A CA 1
ATOM 1078 C C . ALA A 1 137 ? -7.980 3.535 25.574 1.00 93.12 137 ALA A C 1
ATOM 1080 O O . ALA A 1 137 ? -7.072 2.758 25.876 1.00 93.12 137 ALA A O 1
ATOM 1081 N N . VAL A 1 138 ? -8.181 3.926 24.313 1.00 91.56 138 VAL A N 1
ATOM 1082 C CA . VAL A 1 138 ? -7.260 3.579 23.219 1.00 91.56 138 VAL A CA 1
ATOM 1083 C C . VAL A 1 138 ? -6.144 4.619 23.180 1.00 91.56 138 VAL A C 1
ATOM 1085 O O . VAL A 1 138 ? -6.267 5.652 22.526 1.00 91.56 138 VAL A O 1
ATOM 1088 N N . THR A 1 139 ? -5.068 4.371 23.928 1.00 92.44 139 THR A N 1
ATOM 1089 C CA . THR A 1 139 ? -3.920 5.285 24.006 1.00 92.44 139 THR A CA 1
ATOM 1090 C C . THR A 1 139 ? -2.831 4.926 23.000 1.00 92.44 139 THR A C 1
ATOM 1092 O O . THR A 1 139 ? -2.787 3.818 22.462 1.00 92.44 139 THR A O 1
ATOM 1095 N N . LYS A 1 140 ? -1.901 5.858 22.775 1.00 91.06 140 LYS A N 1
ATOM 1096 C CA . LYS A 1 140 ? -0.706 5.602 21.968 1.00 91.06 140 LYS A CA 1
ATOM 1097 C C . LYS A 1 140 ? 0.115 4.445 22.545 1.00 91.06 140 LYS A C 1
ATOM 1099 O O . LYS A 1 140 ? 0.499 3.546 21.809 1.00 91.06 140 LYS A O 1
ATOM 1104 N N . GLU A 1 141 ? 0.319 4.431 23.859 1.00 93.12 141 GLU A N 1
ATOM 1105 C CA . GLU A 1 141 ? 1.093 3.399 24.553 1.00 93.12 141 GLU A CA 1
ATOM 1106 C C . GLU A 1 141 ? 0.438 2.018 24.423 1.00 93.12 141 GLU A C 1
ATOM 1108 O O . GLU A 1 141 ? 1.143 1.019 24.285 1.00 93.12 141 GLU A O 1
ATOM 1113 N N . LEU A 1 142 ? -0.901 1.946 24.421 1.00 92.25 142 LEU A N 1
ATOM 1114 C CA . LEU A 1 142 ? -1.621 0.701 24.148 1.00 92.25 142 LEU A CA 1
ATOM 1115 C C . LEU A 1 142 ? -1.313 0.197 22.736 1.00 92.25 142 LEU A C 1
ATOM 1117 O O . LEU A 1 142 ? -1.002 -0.975 22.568 1.00 92.25 142 LEU A O 1
ATOM 1121 N N . ILE A 1 143 ? -1.367 1.074 21.731 1.00 91.81 143 ILE A N 1
ATOM 1122 C CA . ILE A 1 143 ? -1.089 0.704 20.337 1.00 91.81 143 ILE A CA 1
ATOM 1123 C C . ILE A 1 143 ? 0.373 0.269 20.165 1.00 91.81 143 ILE A C 1
ATOM 1125 O O . ILE A 1 143 ? 0.642 -0.697 19.465 1.00 91.81 143 ILE A O 1
ATOM 1129 N N . GLU A 1 144 ? 1.320 0.948 20.810 1.00 91.25 144 GLU A N 1
ATOM 1130 C CA . GLU A 1 144 ? 2.749 0.624 20.693 1.00 91.25 144 GLU A CA 1
ATOM 1131 C C . GLU A 1 144 ? 3.143 -0.673 21.416 1.00 91.25 144 GLU A C 1
ATOM 1133 O O . GLU A 1 144 ? 4.115 -1.316 21.024 1.00 91.25 144 GLU A O 1
ATOM 1138 N N . SER A 1 145 ? 2.416 -1.059 22.471 1.00 91.62 145 SER A N 1
ATOM 1139 C CA . SER A 1 145 ? 2.735 -2.240 23.289 1.00 91.62 145 SER A CA 1
ATOM 1140 C C . SER A 1 145 ? 1.872 -3.470 23.005 1.00 91.62 145 SER A C 1
ATOM 1142 O O . SER A 1 145 ? 2.236 -4.568 23.427 1.00 91.62 145 SER A O 1
ATOM 1144 N N . ALA A 1 146 ? 0.740 -3.313 22.316 1.00 93.94 146 ALA A N 1
ATOM 1145 C CA . ALA A 1 146 ? -0.149 -4.419 21.996 1.00 93.94 146 ALA A CA 1
ATOM 1146 C C . ALA A 1 146 ? 0.464 -5.368 20.954 1.00 93.94 146 ALA A C 1
ATOM 1148 O O . ALA A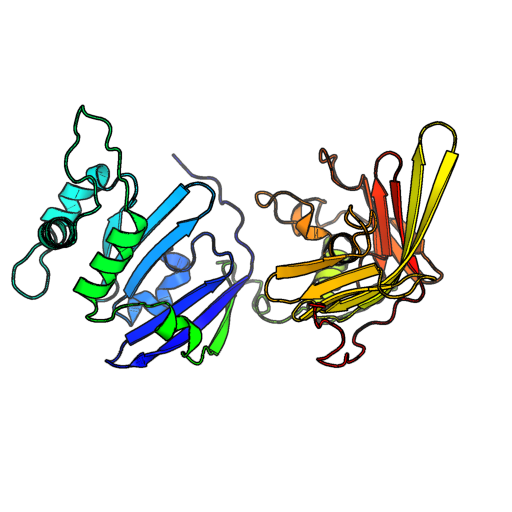 1 146 ? 1.013 -4.952 19.934 1.00 93.94 146 ALA A O 1
ATOM 1149 N N . GLU A 1 147 ? 0.305 -6.671 21.184 1.00 94.56 147 GLU A N 1
ATOM 1150 C CA . GLU A 1 147 ? 0.676 -7.698 20.214 1.00 94.56 147 GLU A CA 1
ATOM 1151 C C . GLU A 1 147 ? -0.466 -7.897 19.212 1.00 94.56 147 GLU A C 1
ATOM 1153 O O . GLU A 1 147 ? -1.508 -8.479 19.525 1.00 94.56 147 GLU A O 1
ATOM 1158 N N . PHE A 1 148 ? -0.274 -7.401 17.989 1.00 93.19 148 PHE A N 1
ATOM 1159 C CA . PHE A 1 148 ? -1.264 -7.534 16.926 1.00 93.19 148 PHE A CA 1
ATOM 1160 C C . PHE A 1 148 ? -1.066 -8.821 16.130 1.00 93.19 148 PHE A C 1
ATOM 1162 O O . PHE A 1 148 ? -0.018 -9.063 15.533 1.00 93.19 148 PHE A O 1
ATOM 1169 N N . THR A 1 149 ? -2.136 -9.601 16.024 1.00 93.94 149 THR A N 1
ATOM 1170 C CA . THR A 1 149 ? -2.273 -10.593 14.961 1.00 93.94 149 THR A CA 1
ATOM 1171 C C . THR A 1 149 ? -2.711 -9.881 13.687 1.00 93.94 149 THR A C 1
ATOM 1173 O O . THR A 1 149 ? -3.757 -9.230 13.660 1.00 93.94 149 THR A O 1
ATOM 1176 N N . VAL A 1 150 ? -1.914 -9.999 12.626 1.00 89.06 150 VAL A N 1
ATOM 1177 C CA . VAL A 1 150 ? -2.227 -9.405 11.323 1.00 89.06 150 VAL A CA 1
ATOM 1178 C C . VAL A 1 150 ? -3.097 -10.364 10.516 1.00 89.06 150 VAL A C 1
ATOM 1180 O O . VAL A 1 150 ? -2.779 -11.545 10.385 1.00 89.06 150 VAL A O 1
ATOM 1183 N N . ALA A 1 151 ? -4.190 -9.848 9.960 1.00 83.00 151 ALA A N 1
ATOM 1184 C CA . ALA A 1 151 ? -5.098 -10.595 9.105 1.00 83.00 151 ALA A CA 1
ATOM 1185 C C . ALA A 1 151 ? -5.411 -9.830 7.814 1.00 83.00 151 ALA A C 1
ATOM 1187 O O . ALA A 1 151 ? -5.447 -8.600 7.775 1.00 83.00 151 ALA A O 1
ATOM 1188 N N . LEU A 1 152 ? -5.673 -10.592 6.755 1.00 79.69 152 LEU A N 1
ATOM 1189 C CA . LEU A 1 152 ? -6.113 -10.102 5.456 1.00 79.69 152 LEU A CA 1
ATOM 1190 C C . LEU A 1 152 ? -7.607 -10.394 5.301 1.00 79.69 152 LEU A C 1
ATOM 1192 O O . LEU A 1 152 ? -8.012 -11.551 5.207 1.00 79.69 152 LEU A O 1
ATOM 1196 N N . VAL A 1 153 ? -8.431 -9.348 5.285 1.00 76.62 153 VAL A N 1
ATOM 1197 C CA . VAL A 1 153 ? -9.891 -9.452 5.198 1.00 76.62 153 VAL A CA 1
ATOM 1198 C C . VAL A 1 153 ? -10.341 -9.161 3.768 1.00 76.62 153 VAL A C 1
ATOM 1200 O O . VAL A 1 153 ? -10.155 -8.040 3.295 1.00 76.62 153 VAL A O 1
ATOM 1203 N N . PRO A 1 154 ? -10.949 -10.122 3.054 1.00 71.94 154 PRO A N 1
ATOM 1204 C CA . PRO A 1 154 ? -11.566 -9.853 1.761 1.00 71.94 154 PRO A CA 1
ATOM 1205 C C . PRO A 1 154 ? -12.681 -8.816 1.898 1.00 71.94 154 PRO A C 1
ATOM 1207 O O . PRO A 1 154 ? -13.595 -8.993 2.699 1.00 71.94 154 PRO A O 1
ATOM 1210 N N . THR A 1 155 ? -12.630 -7.747 1.105 1.00 69.50 155 THR A N 1
ATOM 1211 C CA . THR A 1 155 ? -13.699 -6.727 1.085 1.00 69.50 155 THR A CA 1
ATOM 1212 C C . THR A 1 155 ? -14.635 -6.892 -0.116 1.00 69.50 155 THR A C 1
ATOM 1214 O O . THR A 1 155 ? -15.535 -6.083 -0.331 1.00 69.50 155 THR A O 1
ATOM 1217 N N . THR A 1 156 ? -14.423 -7.927 -0.936 1.00 61.53 156 THR A N 1
ATOM 1218 C CA . THR A 1 156 ? -15.333 -8.265 -2.031 1.00 61.53 156 THR A CA 1
ATOM 1219 C C . THR A 1 156 ? -16.433 -9.178 -1.513 1.00 61.53 156 THR A C 1
ATOM 1221 O O . THR A 1 156 ? -16.146 -10.234 -0.952 1.00 61.53 156 THR A O 1
ATOM 1224 N N . THR A 1 157 ? -17.688 -8.839 -1.788 1.00 50.47 157 THR A N 1
ATOM 1225 C CA . THR A 1 157 ? -18.837 -9.726 -1.553 1.00 50.47 157 THR A CA 1
ATOM 1226 C C . THR A 1 157 ? -19.003 -10.790 -2.647 1.00 50.47 157 THR A C 1
ATOM 1228 O O . THR A 1 157 ? -19.912 -11.614 -2.568 1.00 50.47 157 THR A O 1
ATOM 1231 N N . GLU A 1 158 ? -18.136 -10.805 -3.670 1.00 47.91 158 GLU A N 1
ATOM 1232 C CA . GLU A 1 158 ? -18.199 -11.768 -4.771 1.00 47.91 158 GLU A CA 1
ATOM 1233 C C . GLU A 1 158 ? -17.691 -13.164 -4.348 1.00 47.91 158 GLU A C 1
ATOM 1235 O O . GLU A 1 158 ? -16.506 -13.325 -4.046 1.00 47.91 158 GLU A O 1
ATOM 1240 N N . PRO A 1 159 ? -18.533 -14.217 -4.409 1.00 41.50 159 PRO A N 1
ATOM 1241 C CA . PRO A 1 159 ? -18.163 -15.584 -4.015 1.00 41.50 159 PRO A CA 1
ATOM 1242 C C . PRO A 1 159 ? -17.060 -16.241 -4.866 1.00 41.50 159 PRO A C 1
ATOM 1244 O O . PRO A 1 159 ? -16.650 -17.360 -4.567 1.00 41.50 159 PRO A O 1
ATOM 1247 N N . GLN A 1 160 ? -16.614 -15.606 -5.957 1.00 45.62 160 GLN A N 1
ATOM 1248 C CA . GLN A 1 160 ? -15.724 -16.215 -6.956 1.00 45.62 160 GLN A CA 1
ATOM 1249 C C . GLN A 1 160 ? -14.226 -15.969 -6.723 1.00 45.62 160 GLN A C 1
ATOM 1251 O O . GLN A 1 160 ? -13.412 -16.486 -7.484 1.00 45.62 160 GLN A O 1
ATOM 1256 N N . ALA A 1 161 ? -13.837 -15.243 -5.670 1.00 45.47 161 ALA A N 1
ATOM 1257 C CA . ALA A 1 161 ? -12.431 -15.026 -5.318 1.00 45.47 161 ALA A CA 1
ATOM 1258 C C . ALA A 1 161 ? -12.074 -15.606 -3.932 1.00 45.47 161 ALA A C 1
ATOM 1260 O O . ALA A 1 161 ? -11.633 -14.867 -3.051 1.00 45.47 161 ALA A O 1
ATOM 1261 N N . PRO A 1 162 ? -12.216 -16.930 -3.716 1.00 39.12 162 PRO A N 1
ATOM 1262 C CA . PRO A 1 162 ? -11.878 -17.576 -2.445 1.00 39.12 162 PRO A CA 1
ATOM 1263 C C . PRO A 1 162 ? -10.393 -17.449 -2.064 1.00 39.12 162 PRO A C 1
ATOM 1265 O O . PRO A 1 162 ? -10.053 -17.759 -0.934 1.00 39.12 162 PRO A O 1
ATOM 1268 N N . TYR A 1 163 ? -9.535 -16.952 -2.963 1.00 42.94 163 TYR A N 1
ATOM 1269 C CA . TYR A 1 163 ? -8.104 -16.710 -2.749 1.00 42.94 163 TYR A CA 1
ATOM 1270 C C . TYR A 1 163 ? -7.746 -15.227 -2.620 1.00 42.94 163 TYR A C 1
ATOM 1272 O O . TYR A 1 163 ? -6.591 -14.871 -2.795 1.00 42.94 163 TYR A O 1
ATOM 1280 N N . ALA A 1 164 ? -8.698 -14.324 -2.357 1.00 45.53 164 ALA A N 1
ATOM 1281 C CA . ALA A 1 164 ? -8.378 -12.897 -2.246 1.00 45.53 164 ALA A CA 1
ATOM 1282 C C . ALA A 1 164 ? -7.247 -12.630 -1.224 1.00 45.53 164 ALA A C 1
ATOM 1284 O O . ALA A 1 164 ? -6.415 -11.754 -1.464 1.00 45.53 164 ALA A O 1
ATOM 1285 N N . HIS A 1 165 ? -7.208 -13.422 -0.143 1.00 42.56 165 HIS A N 1
ATOM 1286 C CA . HIS A 1 165 ? -6.239 -13.376 0.958 1.00 42.56 165 HIS A CA 1
ATOM 1287 C C . HIS A 1 165 ? -4.928 -14.135 0.697 1.00 42.56 165 HIS A C 1
ATOM 1289 O O . HIS A 1 165 ? -3.970 -13.936 1.435 1.00 42.56 165 HIS A O 1
ATOM 1295 N N . GLU A 1 166 ? -4.864 -14.986 -0.328 1.00 52.25 166 GLU A N 1
ATOM 1296 C CA . GLU A 1 166 ? -3.634 -15.670 -0.721 1.00 52.25 166 GLU A CA 1
ATOM 1297 C C . GLU A 1 166 ? -3.026 -14.939 -1.916 1.00 52.25 166 GLU A C 1
ATOM 1299 O O . GLU A 1 166 ? -3.710 -14.579 -2.878 1.00 52.25 166 GLU A O 1
ATOM 1304 N N . MET A 1 167 ? -1.716 -14.707 -1.872 1.00 59.88 167 MET A N 1
ATOM 1305 C CA . MET A 1 167 ? -1.003 -14.269 -3.063 1.00 59.88 167 MET A CA 1
ATOM 1306 C C . MET A 1 167 ? -1.283 -15.266 -4.197 1.00 59.88 167 MET A C 1
ATOM 1308 O O . MET A 1 167 ? -1.111 -16.470 -3.986 1.00 59.88 167 MET A O 1
ATOM 1312 N N . PRO A 1 168 ? -1.716 -14.815 -5.392 1.00 66.31 168 PRO A N 1
ATOM 1313 C CA . PRO A 1 168 ? -1.934 -15.739 -6.494 1.00 66.31 168 PRO A CA 1
ATOM 1314 C C . PRO A 1 168 ? -0.628 -16.494 -6.770 1.00 66.31 168 PRO A C 1
ATOM 1316 O O . PRO A 1 168 ? 0.452 -15.913 -6.619 1.00 66.31 168 PRO A O 1
ATOM 1319 N N . PRO A 1 169 ? -0.683 -17.776 -7.164 1.00 72.69 169 PRO A N 1
ATOM 1320 C CA . PRO A 1 169 ? 0.526 -18.523 -7.464 1.00 72.69 169 PRO A CA 1
ATOM 1321 C C . PRO A 1 169 ? 1.312 -17.813 -8.570 1.00 72.69 169 PRO A C 1
ATOM 1323 O O . PRO A 1 169 ? 0.747 -17.380 -9.578 1.00 72.69 169 PRO A O 1
ATOM 1326 N N . ARG A 1 170 ? 2.631 -17.706 -8.395 1.00 83.88 170 ARG A N 1
ATOM 1327 C CA . ARG A 1 170 ? 3.518 -17.112 -9.399 1.00 83.88 170 ARG A CA 1
ATOM 1328 C C . ARG A 1 170 ? 3.704 -18.087 -10.560 1.00 83.88 170 ARG A C 1
ATOM 1330 O O . ARG A 1 170 ? 4.572 -18.956 -10.513 1.00 83.88 170 ARG A O 1
ATOM 1337 N N . VAL A 1 171 ? 2.866 -17.956 -11.587 1.00 89.38 171 VAL A N 1
ATOM 1338 C CA . VAL A 1 171 ? 2.904 -18.785 -12.802 1.00 89.38 171 VAL A CA 1
ATOM 1339 C C . VAL A 1 171 ? 3.440 -17.963 -13.981 1.00 89.38 171 VAL A C 1
ATOM 1341 O O . VAL A 1 171 ? 2.750 -17.051 -14.435 1.00 89.38 171 VAL A O 1
ATOM 1344 N N . PRO A 1 172 ? 4.640 -18.274 -14.510 1.00 95.00 172 PRO A N 1
ATOM 1345 C CA . PRO A 1 172 ? 5.200 -17.586 -15.672 1.00 95.00 172 PRO A CA 1
ATOM 1346 C C . PRO A 1 172 ? 4.284 -17.614 -16.904 1.00 95.00 172 PRO A C 1
ATOM 1348 O O . PRO A 1 172 ? 3.765 -18.661 -17.294 1.00 95.00 172 PRO A O 1
ATOM 1351 N N . LEU A 1 173 ? 4.164 -16.475 -17.583 1.00 95.19 173 LEU A N 1
ATOM 1352 C CA . LEU A 1 173 ? 3.364 -16.277 -18.794 1.00 95.19 173 LEU A CA 1
ATOM 1353 C C . LEU A 1 173 ? 4.247 -16.364 -20.044 1.00 95.19 173 LEU A C 1
ATOM 1355 O O . LEU A 1 173 ? 4.464 -15.384 -20.759 1.00 95.19 173 LEU A O 1
ATOM 1359 N N . LEU A 1 174 ? 4.780 -17.560 -20.300 1.00 94.19 174 LEU A N 1
ATOM 1360 C CA . LEU A 1 174 ? 5.726 -17.830 -21.395 1.00 94.19 174 LEU A CA 1
ATOM 1361 C C . LEU A 1 174 ? 5.058 -18.185 -22.736 1.00 94.19 174 LEU A C 1
ATOM 1363 O O . LEU A 1 174 ? 5.748 -18.512 -23.701 1.00 94.19 174 LEU A O 1
ATOM 1367 N N . GLY A 1 175 ? 3.726 -18.128 -22.803 1.00 91.31 175 GLY A N 1
ATOM 1368 C CA . GLY A 1 175 ? 2.961 -18.380 -24.023 1.00 91.31 175 GLY A CA 1
ATOM 1369 C C . GLY A 1 175 ? 3.133 -17.300 -25.100 1.00 91.31 175 GLY A C 1
ATOM 1370 O O . GLY A 1 175 ? 3.825 -16.295 -24.924 1.00 91.31 175 GLY A O 1
ATOM 1371 N N . GLU A 1 176 ? 2.470 -17.495 -26.241 1.00 93.69 176 GLU A N 1
ATOM 1372 C CA . GLU A 1 176 ? 2.472 -16.533 -27.358 1.00 93.69 176 GLU A CA 1
ATOM 1373 C C . GLU A 1 176 ? 1.592 -15.304 -27.112 1.00 93.69 176 GLU A C 1
ATOM 1375 O O . GLU A 1 176 ? 1.719 -14.305 -27.819 1.00 93.69 176 GLU A O 1
ATOM 1380 N N . ARG A 1 177 ? 0.700 -15.367 -26.120 1.00 95.25 177 ARG A N 1
ATOM 1381 C CA . ARG A 1 177 ? -0.208 -14.286 -25.730 1.00 95.25 177 ARG A CA 1
ATOM 1382 C C . ARG A 1 177 ? -0.365 -14.269 -24.216 1.00 95.25 177 ARG A C 1
ATOM 1384 O O . ARG A 1 177 ? -0.340 -15.330 -23.596 1.00 95.25 177 ARG A O 1
ATOM 1391 N N . ALA A 1 178 ? -0.578 -13.079 -23.673 1.00 96.44 178 ALA A N 1
ATOM 1392 C CA . ALA A 1 178 ? -1.048 -12.875 -22.314 1.00 96.44 178 ALA A CA 1
ATOM 1393 C C . ALA A 1 178 ? -2.042 -11.711 -22.298 1.00 96.44 178 ALA A C 1
ATOM 1395 O O . ALA A 1 178 ? -1.839 -10.687 -22.959 1.00 96.44 178 ALA A O 1
ATOM 1396 N N . THR A 1 179 ? -3.126 -11.892 -21.560 1.00 95.81 179 THR A N 1
ATOM 1397 C CA . THR A 1 179 ? -4.118 -10.857 -21.274 1.00 95.81 179 THR A CA 1
ATOM 1398 C C . THR A 1 179 ? -3.665 -9.984 -20.108 1.00 95.81 179 THR A C 1
ATOM 1400 O O . THR A 1 179 ? -2.856 -10.401 -19.274 1.00 95.81 179 THR A O 1
ATOM 1403 N N . TRP A 1 180 ? -4.227 -8.782 -20.003 1.00 94.00 180 TRP A N 1
ATOM 1404 C CA . TRP A 1 180 ? -4.007 -7.906 -18.857 1.00 94.00 180 TRP A CA 1
ATOM 1405 C C . TRP A 1 180 ? -4.369 -8.587 -17.533 1.00 94.00 180 TRP A C 1
ATOM 1407 O O . TRP A 1 180 ? -3.619 -8.471 -16.570 1.00 94.00 180 TRP A O 1
ATOM 1417 N N . SER A 1 181 ? -5.458 -9.362 -17.482 1.00 86.31 181 SER A N 1
ATOM 1418 C CA . SER A 1 181 ? -5.837 -10.104 -16.270 1.00 86.31 181 SER A CA 1
ATOM 1419 C C . SER A 1 181 ? -4.755 -11.076 -15.811 1.00 86.31 181 SER A C 1
ATOM 1421 O O . SER A 1 181 ? -4.450 -11.131 -14.621 1.00 86.31 181 SER A O 1
ATOM 1423 N N . GLU A 1 182 ? -4.169 -11.832 -16.741 1.00 89.38 182 GLU A N 1
ATOM 1424 C CA . GLU A 1 182 ? -3.103 -12.790 -16.439 1.00 89.38 182 GLU A CA 1
ATOM 1425 C C . GLU A 1 182 ? -1.841 -12.066 -15.961 1.00 89.38 182 GLU A C 1
ATOM 1427 O O . GLU A 1 182 ? -1.279 -12.419 -14.923 1.00 89.38 182 GLU A O 1
ATOM 1432 N N . VAL A 1 183 ? -1.425 -11.009 -16.666 1.00 95.56 183 VAL A N 1
ATOM 1433 C CA . VAL A 1 183 ? -0.232 -10.229 -16.301 1.00 95.56 183 VAL A CA 1
ATOM 1434 C C . VAL A 1 183 ? -0.426 -9.515 -14.968 1.00 95.56 183 VAL A C 1
ATOM 1436 O O . VAL A 1 183 ? 0.470 -9.536 -14.131 1.00 95.56 183 VAL A O 1
ATOM 1439 N N . HIS A 1 184 ? -1.605 -8.951 -14.714 1.00 89.56 184 HIS A N 1
ATOM 1440 C CA . HIS A 1 184 ? -1.938 -8.321 -13.443 1.00 89.56 184 HIS A CA 1
ATOM 1441 C C . HIS A 1 184 ? -1.980 -9.336 -12.289 1.00 89.56 184 HIS A C 1
ATOM 1443 O O . HIS A 1 184 ? -1.540 -9.020 -11.185 1.00 89.56 184 HIS A O 1
ATOM 1449 N N . GLN A 1 185 ? -2.476 -10.559 -12.508 1.00 85.38 185 GLN A N 1
ATOM 1450 C CA . GLN A 1 185 ? -2.393 -11.623 -11.499 1.00 85.38 185 GLN A CA 1
ATOM 1451 C C . GLN A 1 185 ? -0.939 -11.998 -11.198 1.00 85.38 185 GLN A C 1
ATOM 1453 O O . GLN A 1 185 ? -0.569 -12.091 -10.027 1.00 85.38 185 GLN A O 1
ATOM 1458 N N . LEU A 1 186 ? -0.104 -12.146 -12.230 1.00 91.19 186 LEU A N 1
ATOM 1459 C CA . LEU A 1 186 ? 1.320 -12.418 -12.056 1.00 91.19 186 LEU A CA 1
ATOM 1460 C C . LEU A 1 186 ? 2.026 -11.260 -11.333 1.00 91.19 186 LEU A C 1
ATOM 1462 O O . LEU A 1 186 ? 2.763 -11.503 -10.383 1.00 91.19 186 LEU A O 1
ATOM 1466 N N . TYR A 1 187 ? 1.738 -10.009 -11.697 1.00 92.44 187 TYR A N 1
ATOM 1467 C CA . TYR A 1 187 ? 2.219 -8.818 -10.994 1.00 92.44 187 TYR A CA 1
ATOM 1468 C C . TYR A 1 187 ? 1.816 -8.836 -9.521 1.00 92.44 187 TYR A C 1
ATOM 1470 O O . TYR A 1 187 ? 2.656 -8.667 -8.637 1.00 92.44 187 TYR A O 1
ATOM 1478 N N . ARG A 1 188 ? 0.538 -9.121 -9.240 1.00 86.19 188 ARG A N 1
ATOM 1479 C CA . ARG A 1 188 ? 0.060 -9.244 -7.867 1.00 86.19 188 ARG A CA 1
ATOM 1480 C C . ARG A 1 188 ? 0.816 -10.315 -7.113 1.00 86.19 188 ARG A C 1
ATOM 1482 O O . ARG A 1 188 ? 1.135 -10.021 -5.979 1.00 86.19 188 ARG A O 1
ATOM 1489 N N . SER A 1 189 ? 1.159 -11.463 -7.712 1.00 83.88 189 SER A N 1
ATOM 1490 C CA . SER A 1 189 ? 1.954 -12.539 -7.077 1.00 83.88 189 SER A CA 1
ATOM 1491 C C . SER A 1 189 ? 3.366 -12.116 -6.641 1.00 83.88 189 SER A C 1
ATOM 1493 O O . SER A 1 189 ? 4.040 -12.838 -5.901 1.00 83.88 189 SER A O 1
ATOM 1495 N N . ALA A 1 190 ? 3.840 -10.961 -7.115 1.00 87.06 190 ALA A N 1
ATOM 1496 C CA . ALA A 1 190 ? 5.129 -10.396 -6.751 1.00 87.06 190 ALA A CA 1
ATOM 1497 C C . ALA A 1 190 ? 5.058 -9.357 -5.622 1.00 87.06 190 ALA A C 1
ATOM 1499 O O . ALA A 1 190 ? 6.113 -8.886 -5.211 1.00 87.06 190 ALA A O 1
ATOM 1500 N N . GLY A 1 191 ? 3.870 -9.040 -5.093 1.00 80.38 191 GLY A N 1
ATOM 1501 C CA . GLY A 1 191 ? 3.650 -7.985 -4.094 1.00 80.38 191 GLY A CA 1
ATOM 1502 C C . GLY A 1 191 ? 4.485 -8.075 -2.810 1.00 80.38 191 GLY A C 1
ATOM 1503 O O . GLY A 1 191 ? 4.777 -7.039 -2.225 1.00 80.38 191 GLY A O 1
ATOM 1504 N N . GLU A 1 192 ? 4.911 -9.274 -2.405 1.00 82.62 192 GLU A N 1
ATOM 1505 C CA . GLU A 1 192 ? 5.780 -9.495 -1.233 1.00 82.62 192 GLU A CA 1
ATOM 1506 C C . GLU A 1 192 ? 7.250 -9.764 -1.601 1.00 82.62 192 GLU A C 1
ATOM 1508 O O . GLU A 1 192 ? 8.070 -10.082 -0.744 1.00 82.62 192 GLU A O 1
ATOM 1513 N N . SER A 1 193 ? 7.609 -9.658 -2.883 1.00 88.44 193 SER A N 1
ATOM 1514 C CA . SER A 1 193 ? 8.969 -9.972 -3.332 1.00 88.44 193 SER A CA 1
ATOM 1515 C C . SER A 1 193 ? 9.928 -8.857 -2.962 1.00 88.44 193 SER A C 1
ATOM 1517 O O . SER A 1 193 ? 9.680 -7.689 -3.264 1.00 88.44 193 SER A O 1
ATOM 1519 N N . THR A 1 194 ? 11.084 -9.235 -2.432 1.00 95.19 194 THR A N 1
ATOM 1520 C CA . THR A 1 194 ? 12.251 -8.362 -2.467 1.00 95.19 194 THR A CA 1
ATOM 1521 C C . THR A 1 194 ? 12.764 -8.241 -3.901 1.00 95.19 194 THR A C 1
ATOM 1523 O O . THR A 1 194 ? 12.694 -9.200 -4.679 1.00 95.19 194 THR A O 1
ATOM 1526 N N . VAL A 1 195 ? 13.265 -7.059 -4.261 1.00 97.75 195 VAL A N 1
ATOM 1527 C CA . VAL A 1 195 ? 13.863 -6.777 -5.571 1.00 97.75 195 VAL A CA 1
ATOM 1528 C C . VAL A 1 195 ? 15.245 -6.185 -5.358 1.00 97.75 195 VAL A C 1
ATOM 1530 O O . VAL A 1 195 ? 15.389 -5.196 -4.646 1.00 97.75 195 VAL A O 1
ATOM 1533 N N . HIS A 1 196 ? 16.246 -6.770 -5.996 1.00 98.31 196 HIS A N 1
ATOM 1534 C CA . HIS A 1 196 ? 17.579 -6.201 -6.123 1.00 98.31 196 HIS A CA 1
ATOM 1535 C C . HIS A 1 196 ? 17.880 -6.041 -7.611 1.00 98.31 196 HIS A C 1
ATOM 1537 O O . HIS A 1 196 ? 17.760 -6.999 -8.377 1.00 98.31 196 HIS A O 1
ATOM 1543 N N . ALA A 1 197 ? 18.162 -4.818 -8.049 1.00 98.06 197 ALA A N 1
ATOM 1544 C CA . ALA A 1 197 ? 18.333 -4.517 -9.463 1.00 98.06 197 ALA A CA 1
ATOM 1545 C C . ALA A 1 197 ? 19.108 -3.219 -9.685 1.00 98.06 197 ALA A C 1
ATOM 1547 O O . ALA A 1 197 ? 19.305 -2.418 -8.776 1.00 98.06 197 ALA A O 1
ATOM 1548 N N . THR A 1 198 ? 19.476 -2.985 -10.939 1.00 98.00 198 THR A N 1
ATOM 1549 C CA . THR A 1 198 ? 19.970 -1.693 -11.409 1.00 98.00 198 THR A CA 1
ATOM 1550 C C . THR A 1 198 ? 18.841 -0.968 -12.138 1.00 98.00 198 THR A C 1
ATOM 1552 O O . THR A 1 198 ? 18.288 -1.509 -13.095 1.00 98.00 198 THR A O 1
ATOM 1555 N N . MET A 1 199 ? 18.484 0.240 -11.707 1.00 97.62 199 MET A N 1
ATOM 1556 C CA . MET A 1 199 ? 17.574 1.127 -12.430 1.00 97.62 199 MET A CA 1
ATOM 1557 C C . MET A 1 199 ? 18.381 2.053 -13.341 1.00 97.62 199 MET A C 1
ATOM 1559 O O . MET A 1 199 ? 19.301 2.728 -12.890 1.00 97.62 199 MET A O 1
ATOM 1563 N N . VAL A 1 200 ? 17.989 2.115 -14.610 1.00 96.31 200 VAL A N 1
ATOM 1564 C CA . VAL A 1 200 ? 18.457 3.092 -15.590 1.00 96.31 200 VAL A CA 1
ATOM 1565 C C . VAL A 1 200 ? 17.316 4.061 -15.870 1.00 96.31 200 VAL A C 1
ATOM 1567 O O . VAL A 1 200 ? 16.253 3.660 -16.344 1.00 96.31 200 VAL A O 1
ATOM 1570 N N . LEU A 1 201 ? 17.546 5.335 -15.590 1.00 95.06 201 LEU A N 1
ATOM 1571 C CA . LEU A 1 201 ? 16.663 6.439 -15.935 1.00 95.06 201 LEU A CA 1
ATOM 1572 C C . LEU A 1 201 ? 17.239 7.160 -17.156 1.00 95.06 201 LEU A C 1
ATOM 1574 O O . LEU A 1 201 ? 18.430 7.463 -17.194 1.00 95.06 201 LEU A O 1
ATOM 1578 N N . SER A 1 202 ? 16.411 7.412 -18.163 1.00 93.75 202 SER A N 1
ATOM 1579 C CA . SER A 1 202 ? 16.775 8.177 -19.360 1.00 93.75 202 SER A CA 1
ATOM 1580 C C . SER A 1 202 ? 15.742 9.273 -19.593 1.00 93.75 202 SER A C 1
ATOM 1582 O O . SER A 1 202 ? 14.550 8.976 -19.685 1.00 93.75 202 SER A O 1
ATOM 1584 N N . GLU A 1 203 ? 16.184 10.527 -19.663 1.00 89.69 203 GLU A N 1
ATOM 1585 C CA . GLU A 1 203 ? 15.328 11.699 -19.867 1.00 89.69 203 GLU A CA 1
ATOM 1586 C C . GLU A 1 203 ? 15.742 12.470 -21.126 1.00 89.69 203 GLU A C 1
ATOM 1588 O O . GLU A 1 203 ? 16.922 12.758 -21.327 1.00 89.69 203 GLU A O 1
ATOM 1593 N N . ASP A 1 204 ? 14.766 12.823 -21.967 1.00 81.50 204 ASP A N 1
ATOM 1594 C CA . ASP A 1 204 ? 14.964 13.690 -23.132 1.00 81.50 204 ASP A CA 1
ATOM 1595 C C . ASP A 1 204 ? 14.588 15.130 -22.768 1.00 81.50 204 ASP A C 1
ATOM 1597 O O . ASP A 1 204 ? 13.411 15.500 -22.721 1.00 81.50 204 ASP A O 1
ATOM 1601 N N . GLN A 1 205 ? 15.601 15.959 -22.509 1.00 68.88 205 GLN A N 1
ATOM 1602 C CA . GLN A 1 205 ? 15.426 17.383 -22.232 1.00 68.88 205 GLN A CA 1
ATOM 1603 C C . GLN A 1 205 ? 15.736 18.231 -23.471 1.00 68.88 205 GLN A C 1
ATOM 1605 O O . GLN A 1 205 ? 16.652 19.052 -23.476 1.00 68.88 205 GLN A O 1
ATOM 1610 N N . GLY A 1 206 ? 14.972 18.041 -24.550 1.00 60.00 206 GLY A N 1
ATOM 1611 C CA . GLY A 1 206 ? 14.929 18.983 -25.676 1.00 60.00 206 GLY A CA 1
ATOM 1612 C C . GLY A 1 206 ? 16.283 19.247 -26.347 1.00 60.00 206 GLY A C 1
ATOM 1613 O O . GLY A 1 206 ? 16.526 20.367 -26.805 1.00 60.00 206 GLY A O 1
ATOM 1614 N N . GLY A 1 207 ? 17.161 18.237 -26.401 1.00 60.53 207 GLY A N 1
ATOM 1615 C CA . GLY A 1 207 ? 18.470 18.323 -27.062 1.00 60.53 207 GLY A CA 1
ATOM 1616 C C . GLY A 1 207 ? 19.630 17.607 -26.361 1.00 60.53 207 GLY A C 1
ATOM 1617 O O . GLY A 1 207 ? 20.686 17.456 -26.978 1.00 60.53 207 GLY A O 1
ATOM 1618 N N . SER A 1 208 ? 19.452 17.145 -25.119 1.00 64.69 208 SER A N 1
ATOM 1619 C CA . SER A 1 208 ? 20.405 16.285 -24.405 1.00 64.69 208 SER A CA 1
ATOM 1620 C C . SER A 1 208 ? 19.688 15.135 -23.702 1.00 64.69 208 SER A C 1
ATOM 1622 O O . SER A 1 208 ? 18.681 15.357 -23.032 1.00 64.69 208 SER A O 1
ATOM 1624 N N . GLU A 1 209 ? 20.233 13.927 -23.845 1.00 73.50 209 GLU A N 1
ATOM 1625 C CA . GLU A 1 209 ? 19.792 12.733 -23.122 1.00 73.50 209 GLU A CA 1
ATOM 1626 C C . GLU A 1 209 ? 20.557 12.666 -21.793 1.00 73.50 209 GLU A C 1
ATOM 1628 O O . GLU A 1 209 ? 21.775 12.458 -21.784 1.00 73.50 209 GLU A O 1
ATOM 1633 N N . GLU A 1 210 ? 19.867 12.886 -20.674 1.00 83.25 210 GLU A N 1
ATOM 1634 C CA . GLU A 1 210 ? 20.428 12.599 -19.353 1.00 83.25 210 GLU A CA 1
ATOM 1635 C C . GLU A 1 210 ? 20.171 11.136 -19.011 1.00 83.25 210 GLU A C 1
ATOM 1637 O O . GLU A 1 210 ? 19.050 10.638 -19.127 1.00 83.25 210 GLU A O 1
ATOM 1642 N N . ARG A 1 211 ? 21.227 10.439 -18.585 1.00 89.56 21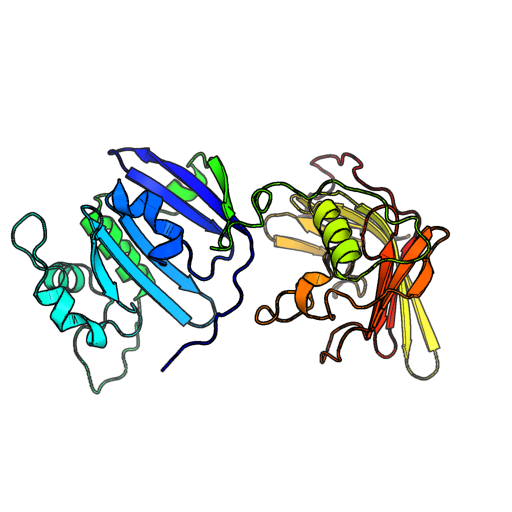1 ARG A N 1
ATOM 1643 C CA . ARG A 1 211 ? 21.164 9.035 -18.189 1.00 89.56 211 ARG A CA 1
ATOM 1644 C C . ARG A 1 211 ? 21.711 8.877 -16.780 1.00 89.56 211 ARG A C 1
ATOM 1646 O O . ARG A 1 211 ? 22.874 9.185 -16.535 1.00 89.56 211 ARG A O 1
ATOM 1653 N N . LEU A 1 212 ? 20.875 8.366 -15.885 1.00 92.00 212 LEU A N 1
ATOM 1654 C CA . LEU A 1 212 ? 21.228 8.059 -14.502 1.00 92.00 212 LEU A CA 1
ATOM 1655 C C . LEU A 1 212 ? 21.105 6.554 -14.274 1.00 92.00 212 LEU A C 1
ATOM 1657 O O . LEU A 1 212 ? 20.178 5.919 -14.777 1.00 92.00 212 LEU A O 1
ATOM 1661 N N . GLU A 1 213 ? 22.043 5.984 -13.528 1.00 95.50 213 GLU A N 1
ATOM 1662 C CA . GLU A 1 213 ? 22.082 4.558 -13.216 1.00 95.50 213 GLU A CA 1
ATOM 1663 C C . GLU A 1 213 ? 22.307 4.381 -11.716 1.00 95.50 213 GLU A C 1
ATOM 1665 O O . GLU A 1 213 ? 23.219 4.984 -11.154 1.00 95.50 213 GLU A O 1
ATOM 1670 N N . VAL A 1 214 ? 21.444 3.600 -11.067 1.00 97.50 214 VAL A N 1
ATOM 1671 C CA . VAL A 1 214 ? 21.502 3.345 -9.621 1.00 97.50 214 VAL A CA 1
ATOM 1672 C C . VAL A 1 214 ? 21.249 1.870 -9.344 1.00 97.50 214 VAL A C 1
ATOM 1674 O O . VAL A 1 214 ? 20.341 1.264 -9.914 1.00 97.50 214 VAL A O 1
ATOM 1677 N N . GLU A 1 215 ? 22.033 1.279 -8.456 1.00 9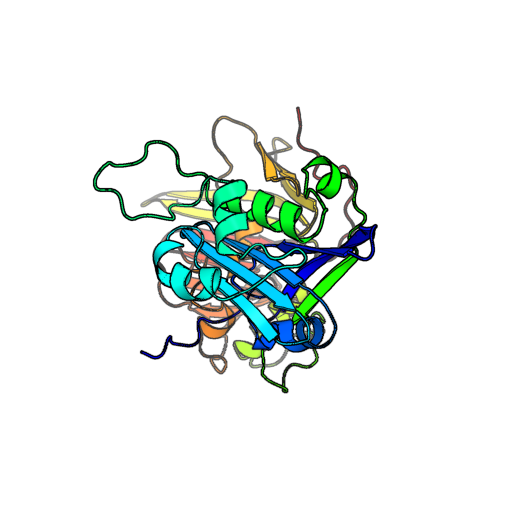8.50 215 GLU A N 1
ATOM 1678 C CA . GLU A 1 215 ? 21.733 -0.024 -7.867 1.00 98.50 215 GLU A CA 1
ATOM 1679 C C . GLU A 1 215 ? 20.750 0.175 -6.711 1.00 98.50 215 GLU A C 1
ATOM 1681 O O . GLU A 1 215 ? 20.863 1.139 -5.949 1.00 98.50 215 GLU A O 1
ATOM 1686 N N . PHE A 1 216 ? 19.757 -0.701 -6.572 1.00 98.38 216 PHE A N 1
ATOM 1687 C CA . PHE A 1 216 ? 18.799 -0.600 -5.482 1.00 98.38 216 PHE A CA 1
ATOM 1688 C C . PHE A 1 216 ? 18.378 -1.946 -4.912 1.00 98.38 216 PHE A C 1
ATOM 1690 O O . PHE A 1 216 ? 18.325 -2.964 -5.603 1.00 98.38 216 PHE A O 1
ATOM 1697 N N . TRP A 1 217 ? 17.978 -1.884 -3.646 1.00 98.31 217 TRP A N 1
ATOM 1698 C CA . TRP A 1 217 ? 17.331 -2.951 -2.901 1.00 98.31 217 TRP A CA 1
ATOM 1699 C C . TRP A 1 217 ? 15.969 -2.451 -2.447 1.00 98.31 217 TRP A C 1
ATOM 1701 O O . TRP A 1 217 ? 15.858 -1.379 -1.856 1.00 98.31 217 TRP A O 1
ATOM 1711 N N . TYR A 1 218 ? 14.933 -3.221 -2.740 1.00 96.44 218 TYR A N 1
ATOM 1712 C CA . TYR A 1 218 ? 13.549 -2.931 -2.404 1.00 96.44 218 TYR A CA 1
ATOM 1713 C C . TYR A 1 218 ? 12.984 -4.088 -1.594 1.00 96.44 218 TYR A C 1
ATOM 1715 O O . TYR A 1 218 ? 12.962 -5.226 -2.065 1.00 96.44 218 TYR A O 1
ATOM 1723 N N . SER A 1 219 ? 12.489 -3.787 -0.401 1.00 93.00 219 SER A N 1
ATOM 1724 C CA . SER A 1 219 ? 11.671 -4.688 0.399 1.00 93.00 219 SER A CA 1
ATOM 1725 C C . SER A 1 219 ? 10.315 -4.025 0.637 1.00 93.00 219 SER A C 1
ATOM 1727 O O . SER A 1 219 ? 10.278 -2.912 1.168 1.00 93.00 219 SER A O 1
ATOM 1729 N N . PRO A 1 220 ? 9.189 -4.678 0.294 1.00 83.06 220 PRO A N 1
ATOM 1730 C CA . PRO A 1 220 ? 7.864 -4.082 0.460 1.00 83.06 220 PRO A CA 1
ATOM 1731 C C . PRO A 1 220 ? 7.520 -3.764 1.922 1.00 83.06 220 PRO A C 1
ATOM 1733 O O . PRO A 1 220 ? 6.659 -2.918 2.162 1.00 83.06 220 PRO A O 1
ATOM 1736 N N . PHE A 1 221 ? 8.195 -4.415 2.877 1.00 82.75 221 PHE A N 1
ATOM 1737 C CA . PHE A 1 221 ? 7.952 -4.265 4.312 1.00 82.75 221 PHE A CA 1
ATOM 1738 C C . PHE A 1 221 ? 9.079 -3.573 5.074 1.00 82.75 221 PHE A C 1
ATOM 1740 O O . PHE A 1 221 ? 8.824 -3.088 6.170 1.00 82.75 221 PHE A O 1
ATOM 1747 N N . GLU A 1 222 ? 10.299 -3.522 4.532 1.00 86.75 222 GLU A N 1
ATOM 1748 C CA . GLU A 1 222 ? 11.444 -2.933 5.243 1.00 86.75 222 GLU A CA 1
ATOM 1749 C C . GLU A 1 222 ? 11.874 -1.576 4.689 1.00 86.75 222 GLU A C 1
ATOM 1751 O O . GLU A 1 222 ? 12.310 -0.736 5.471 1.00 86.75 222 GLU A O 1
ATOM 1756 N N . GLY A 1 223 ? 11.718 -1.327 3.383 1.00 90.12 223 GLY A N 1
ATOM 1757 C CA . GLY A 1 223 ? 12.070 -0.044 2.777 1.00 90.12 223 GLY A CA 1
ATOM 1758 C C . GLY A 1 223 ? 12.833 -0.154 1.460 1.00 90.12 223 GLY A C 1
ATOM 1759 O O . GLY A 1 223 ? 12.799 -1.180 0.774 1.00 90.12 223 GLY A O 1
ATOM 1760 N N . VAL A 1 224 ? 13.507 0.936 1.084 1.00 95.38 224 VAL A N 1
ATOM 1761 C CA . VAL A 1 224 ? 14.286 1.032 -0.159 1.00 95.38 224 VAL A CA 1
ATOM 1762 C C . VAL A 1 224 ? 15.655 1.615 0.107 1.00 95.38 224 VAL A C 1
ATOM 1764 O O . VAL A 1 224 ? 15.786 2.611 0.803 1.00 95.38 224 VAL A O 1
ATOM 1767 N N . ARG A 1 225 ? 16.679 1.033 -0.509 1.00 97.75 225 ARG A N 1
ATOM 1768 C CA . ARG A 1 225 ? 18.047 1.548 -0.517 1.00 97.75 225 ARG A CA 1
ATOM 1769 C C . ARG A 1 225 ? 18.493 1.748 -1.956 1.00 97.75 225 ARG A C 1
ATOM 1771 O O . ARG A 1 225 ? 18.309 0.846 -2.763 1.00 97.75 225 ARG A O 1
ATOM 1778 N N . GLN A 1 226 ? 19.115 2.882 -2.255 1.00 98.19 226 GLN A N 1
ATOM 1779 C CA . GLN A 1 226 ? 19.743 3.176 -3.543 1.00 98.19 226 GLN A CA 1
ATOM 1780 C C . GLN A 1 226 ? 21.224 3.498 -3.343 1.00 98.19 226 GLN A C 1
ATOM 1782 O O . GLN A 1 226 ? 21.583 4.224 -2.409 1.00 98.19 226 GLN A O 1
ATOM 1787 N N . ALA A 1 227 ? 22.073 2.999 -4.231 1.00 97.56 227 ALA A N 1
ATOM 1788 C CA . ALA A 1 227 ? 23.495 3.295 -4.286 1.00 97.56 227 ALA A CA 1
ATOM 1789 C C . ALA A 1 227 ? 23.936 3.598 -5.723 1.00 97.56 227 ALA A C 1
ATOM 1791 O O . ALA A 1 227 ? 23.361 3.093 -6.687 1.00 97.56 227 ALA A O 1
ATOM 1792 N N . ASP A 1 228 ? 24.962 4.426 -5.846 1.00 95.88 228 ASP A N 1
ATOM 1793 C CA . ASP A 1 228 ? 25.654 4.728 -7.096 1.00 95.88 228 ASP A CA 1
ATOM 1794 C C . ASP A 1 228 ? 27.177 4.636 -6.898 1.00 95.88 228 ASP A C 1
ATOM 1796 O O . ASP A 1 228 ? 27.651 4.167 -5.858 1.00 95.88 228 ASP A O 1
ATOM 1800 N N . ASP A 1 229 ? 27.953 5.080 -7.889 1.00 94.75 229 ASP A N 1
ATOM 1801 C CA . ASP A 1 229 ? 29.422 5.028 -7.865 1.00 94.75 229 ASP A CA 1
ATOM 1802 C C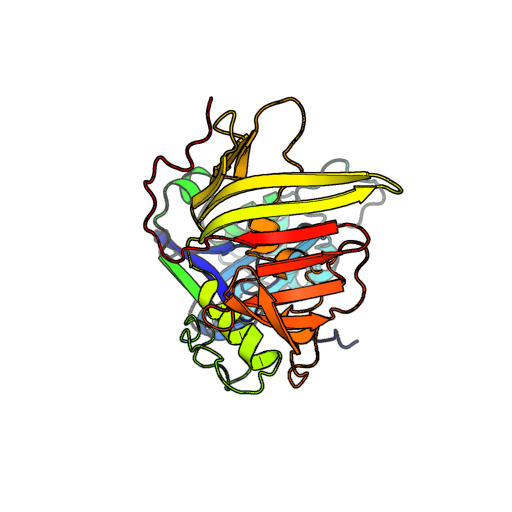 . ASP A 1 229 ? 30.047 5.784 -6.673 1.00 94.75 229 ASP A C 1
ATOM 1804 O O . ASP A 1 229 ? 31.146 5.447 -6.228 1.00 94.75 229 ASP A O 1
ATOM 1808 N N . ASP A 1 230 ? 29.336 6.769 -6.115 1.00 95.12 230 ASP A N 1
ATOM 1809 C CA . ASP A 1 230 ? 29.757 7.558 -4.953 1.00 95.12 230 ASP A CA 1
ATOM 1810 C C . ASP A 1 230 ? 29.250 6.959 -3.617 1.00 95.12 230 ASP A C 1
ATOM 1812 O O . ASP A 1 230 ? 29.396 7.557 -2.543 1.00 95.12 230 ASP A O 1
ATOM 1816 N N . GLY A 1 231 ? 28.637 5.772 -3.651 1.00 95.88 231 GLY A N 1
ATOM 1817 C CA . GLY A 1 231 ? 28.162 5.029 -2.487 1.00 95.88 231 GLY A CA 1
ATOM 1818 C C . GLY A 1 231 ? 26.667 5.201 -2.217 1.00 95.88 231 GLY A C 1
ATOM 1819 O O . GLY A 1 231 ? 25.847 5.188 -3.128 1.00 95.88 231 GLY A O 1
ATOM 1820 N N . LEU A 1 232 ? 26.281 5.303 -0.938 1.00 96.94 232 LEU A N 1
ATOM 1821 C CA . LEU A 1 232 ? 24.869 5.407 -0.552 1.00 96.94 232 LEU A CA 1
ATOM 1822 C C . LEU A 1 232 ? 24.256 6.702 -1.108 1.00 96.94 232 LEU A C 1
ATOM 1824 O O . LEU A 1 232 ? 24.688 7.800 -0.751 1.00 96.94 232 LEU A O 1
ATOM 1828 N N . LEU A 1 233 ? 23.224 6.552 -1.934 1.00 96.81 233 LEU A N 1
ATOM 1829 C CA . LEU A 1 233 ? 22.513 7.654 -2.573 1.00 96.81 233 LEU A CA 1
ATOM 1830 C C . LEU A 1 233 ? 21.233 8.006 -1.811 1.00 96.81 233 LEU A C 1
ATOM 1832 O O . LEU A 1 233 ? 20.975 9.178 -1.542 1.00 96.81 233 LEU A O 1
ATOM 1836 N N . SER A 1 234 ? 20.435 7.006 -1.435 1.00 97.44 234 SER A N 1
ATOM 1837 C CA . SER A 1 234 ? 19.276 7.199 -0.559 1.00 97.44 234 SER A CA 1
ATOM 1838 C C . SER A 1 234 ? 18.903 5.928 0.189 1.00 97.44 234 SER A C 1
ATOM 1840 O O . SER A 1 234 ? 19.234 4.821 -0.237 1.00 97.44 234 SER A O 1
ATOM 1842 N N . VAL A 1 235 ? 18.212 6.089 1.311 1.00 97.19 235 VAL A N 1
ATOM 1843 C CA . VAL A 1 235 ? 17.588 4.988 2.038 1.00 97.19 235 VAL A CA 1
ATOM 1844 C C . VAL A 1 235 ? 16.318 5.465 2.728 1.00 97.19 235 VAL A C 1
ATOM 1846 O O . VAL A 1 235 ? 16.305 6.532 3.343 1.00 97.19 235 VAL A O 1
ATOM 1849 N N . SER A 1 236 ? 15.261 4.672 2.623 1.00 93.38 236 SER A N 1
ATOM 1850 C CA . SER A 1 236 ? 14.043 4.793 3.410 1.00 93.38 236 SER A CA 1
ATOM 1851 C C . SER A 1 236 ? 13.763 3.501 4.162 1.00 93.38 236 SER A C 1
ATOM 1853 O O . SER A 1 236 ? 14.065 2.417 3.659 1.00 93.38 236 SER A O 1
ATOM 1855 N N . ASP A 1 237 ? 13.173 3.631 5.348 1.00 88.12 237 ASP A N 1
ATOM 1856 C CA . ASP A 1 237 ? 12.713 2.503 6.157 1.00 88.12 237 ASP A CA 1
ATOM 1857 C C . ASP A 1 237 ? 11.178 2.388 6.182 1.00 88.12 237 ASP A C 1
ATOM 1859 O O . ASP A 1 237 ? 10.443 3.243 5.674 1.00 88.12 237 ASP A O 1
ATOM 1863 N N . SER A 1 238 ? 10.684 1.314 6.796 1.00 79.06 238 SER A N 1
ATOM 1864 C CA . SER A 1 238 ? 9.255 1.030 6.950 1.00 79.06 238 SER A CA 1
ATOM 1865 C C . SER A 1 238 ? 8.496 2.053 7.801 1.00 79.06 238 SER A C 1
ATOM 1867 O O . SER A 1 238 ? 7.275 2.154 7.686 1.00 79.06 238 SER A O 1
ATOM 1869 N N . SER A 1 239 ? 9.197 2.841 8.623 1.00 76.50 239 SER A N 1
ATOM 1870 C CA . SER A 1 239 ? 8.606 3.901 9.448 1.00 76.50 239 SER A CA 1
ATOM 1871 C C . SER A 1 239 ? 8.409 5.215 8.682 1.00 76.50 239 SER A C 1
ATOM 1873 O O . SER A 1 239 ? 7.834 6.165 9.213 1.00 76.50 239 SER A O 1
ATOM 1875 N N . GLY A 1 240 ? 8.869 5.277 7.427 1.00 78.38 240 GLY A N 1
ATOM 1876 C CA . GLY A 1 240 ? 8.794 6.463 6.580 1.00 78.38 240 GLY A CA 1
ATOM 1877 C C . GLY A 1 240 ? 9.942 7.447 6.800 1.00 78.38 240 GLY A C 1
ATOM 1878 O O . GLY A 1 240 ? 9.918 8.541 6.229 1.00 78.38 240 GLY A O 1
ATOM 1879 N N . ARG A 1 241 ? 10.965 7.086 7.589 1.00 86.94 241 ARG A N 1
ATOM 1880 C CA . ARG A 1 241 ? 12.198 7.879 7.647 1.00 86.94 241 ARG A CA 1
ATOM 1881 C C . ARG A 1 241 ? 12.911 7.762 6.307 1.00 86.94 241 ARG A C 1
ATOM 1883 O O . ARG A 1 241 ? 12.963 6.690 5.713 1.00 86.94 241 ARG A O 1
ATOM 1890 N N . LEU A 1 242 ? 13.477 8.873 5.849 1.00 92.88 242 LEU A N 1
ATOM 1891 C CA . LEU A 1 242 ? 14.186 8.972 4.580 1.00 92.88 242 LEU A CA 1
ATOM 1892 C C . LEU A 1 242 ? 15.482 9.752 4.782 1.00 92.88 242 LEU A C 1
ATOM 1894 O O . LEU A 1 242 ? 15.480 10.830 5.374 1.00 92.88 242 LEU A O 1
ATOM 1898 N N . TRP A 1 243 ? 16.564 9.239 4.211 1.00 96.19 243 TRP A N 1
ATOM 1899 C CA . TRP A 1 243 ? 17.825 9.946 4.034 1.00 96.19 243 TRP A CA 1
ATOM 1900 C C . TRP A 1 243 ? 18.229 9.905 2.560 1.00 96.19 243 TRP A C 1
ATOM 1902 O O . TRP A 1 243 ? 18.007 8.909 1.870 1.00 96.19 243 TRP A O 1
ATOM 1912 N N . HIS A 1 244 ? 18.839 10.978 2.065 1.00 96.38 244 HIS A N 1
ATOM 1913 C CA . HIS A 1 244 ? 19.466 11.006 0.748 1.00 96.38 244 HIS A CA 1
ATOM 1914 C C . HIS A 1 244 ? 20.707 11.893 0.745 1.00 96.38 244 HIS A C 1
ATOM 1916 O O . HIS A 1 244 ? 20.843 12.820 1.546 1.00 96.38 244 HIS A O 1
ATOM 1922 N N . ARG A 1 245 ? 21.622 11.600 -0.177 1.00 95.19 245 ARG A N 1
ATOM 1923 C CA . ARG A 1 245 ? 22.853 12.357 -0.359 1.00 95.19 245 ARG A CA 1
ATOM 1924 C C . ARG A 1 245 ? 22.567 13.649 -1.123 1.00 95.19 245 ARG A C 1
ATOM 1926 O O . ARG A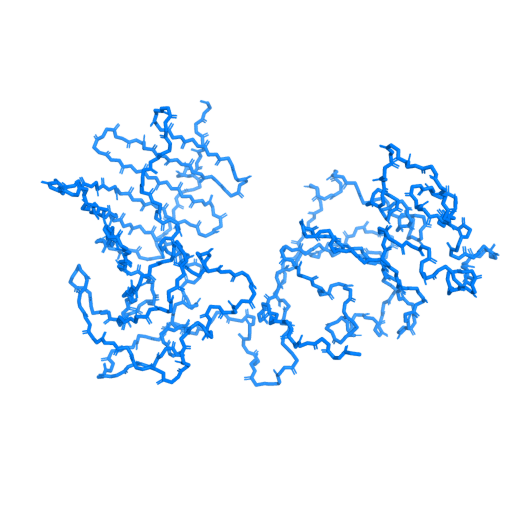 1 245 ? 22.158 13.617 -2.278 1.00 95.19 245 ARG A O 1
ATOM 1933 N N . GLY A 1 246 ? 22.875 14.784 -0.503 1.00 91.81 246 GLY A N 1
ATOM 1934 C CA . GLY A 1 246 ? 22.748 16.105 -1.123 1.00 91.81 246 GLY A CA 1
ATOM 1935 C C . GLY A 1 246 ? 21.437 16.827 -0.783 1.00 91.81 246 GLY A C 1
ATOM 1936 O O . GLY A 1 246 ? 20.645 16.331 0.009 1.00 91.81 246 GLY A O 1
ATOM 1937 N N . PRO A 1 247 ? 21.226 18.037 -1.330 1.00 88.19 247 PRO A N 1
ATOM 1938 C CA . PRO A 1 247 ? 20.092 18.893 -0.970 1.00 88.19 247 PRO A CA 1
ATOM 1939 C C . PRO A 1 247 ? 18.761 18.500 -1.632 1.00 88.19 247 PRO A C 1
ATOM 1941 O O . PRO A 1 247 ? 17.734 19.089 -1.303 1.00 88.19 247 PRO A O 1
ATOM 1944 N N . TYR A 1 248 ? 18.779 17.560 -2.580 1.00 87.88 248 TYR A N 1
ATOM 1945 C CA . TYR A 1 248 ? 17.608 17.133 -3.341 1.00 87.88 248 TYR A CA 1
ATOM 1946 C C . TYR A 1 248 ? 17.513 15.611 -3.363 1.00 87.88 248 TYR A C 1
ATOM 1948 O O . TYR A 1 248 ? 18.534 14.926 -3.449 1.00 87.88 248 TYR A O 1
ATOM 1956 N N . ALA A 1 249 ? 16.284 15.095 -3.333 1.00 86.75 249 ALA A N 1
ATOM 1957 C CA . ALA A 1 249 ? 16.034 13.670 -3.490 1.00 86.75 249 ALA A CA 1
ATOM 1958 C C . ALA A 1 249 ? 16.526 13.179 -4.866 1.00 86.75 249 ALA A C 1
ATOM 1960 O O . ALA A 1 249 ? 16.470 13.943 -5.835 1.00 86.75 249 ALA A O 1
ATOM 1961 N N . PRO A 1 250 ? 16.966 11.912 -4.981 1.00 89.69 250 PRO A N 1
ATOM 1962 C CA . PRO A 1 250 ? 17.345 11.342 -6.265 1.00 89.69 250 PRO A CA 1
ATOM 1963 C C . PRO A 1 250 ? 16.189 11.411 -7.262 1.00 89.69 250 PRO A C 1
ATOM 1965 O O . PRO A 1 250 ? 15.029 11.192 -6.903 1.00 89.69 250 PRO A O 1
ATOM 1968 N N . SER A 1 251 ? 16.513 11.652 -8.531 1.00 89.00 251 SER A N 1
ATOM 1969 C CA . SER A 1 251 ? 15.532 11.604 -9.621 1.00 89.00 251 SER A CA 1
ATOM 1970 C C . SER A 1 251 ? 15.015 10.183 -9.888 1.00 89.00 251 SER A C 1
ATOM 1972 O O . SER A 1 251 ? 14.005 10.018 -10.572 1.00 89.00 251 SER A O 1
ATOM 1974 N N . THR A 1 252 ? 15.699 9.157 -9.369 1.00 91.56 252 THR A N 1
ATOM 1975 C CA . THR A 1 252 ? 15.372 7.731 -9.504 1.00 91.56 252 THR A CA 1
ATOM 1976 C C . THR A 1 252 ? 14.474 7.249 -8.368 1.00 91.56 252 THR A C 1
ATOM 1978 O O . THR A 1 252 ? 14.849 7.340 -7.196 1.00 91.56 252 THR A O 1
ATOM 1981 N N . TRP A 1 253 ? 13.310 6.680 -8.709 1.00 90.25 253 TRP A N 1
ATOM 1982 C CA . TRP A 1 253 ? 12.321 6.163 -7.746 1.00 90.25 253 TRP A CA 1
ATOM 1983 C C . TRP A 1 253 ? 11.987 4.682 -8.022 1.00 90.25 253 TRP A C 1
ATOM 1985 O O . TRP A 1 253 ? 10.942 4.373 -8.609 1.00 90.25 253 TRP A O 1
ATOM 1995 N N . PRO A 1 254 ? 12.874 3.739 -7.642 1.00 93.50 254 PRO A N 1
ATOM 1996 C CA . PRO A 1 254 ? 12.673 2.315 -7.904 1.00 93.50 254 PRO A CA 1
ATOM 1997 C C . PRO A 1 254 ? 11.404 1.737 -7.276 1.00 93.50 254 PRO A C 1
ATOM 1999 O O . PRO A 1 254 ? 10.726 0.926 -7.905 1.00 93.50 254 PRO A O 1
ATOM 2002 N N . ASP A 1 255 ? 11.031 2.194 -6.078 1.00 89.81 255 ASP A N 1
ATOM 2003 C CA . ASP A 1 255 ? 9.780 1.824 -5.408 1.00 89.81 255 ASP A CA 1
ATOM 2004 C C . ASP A 1 255 ? 8.555 2.164 -6.253 1.00 89.81 255 ASP A C 1
ATOM 2006 O O . ASP A 1 255 ? 7.625 1.365 -6.338 1.00 89.81 255 ASP A O 1
ATOM 2010 N N . GLN A 1 256 ? 8.568 3.321 -6.914 1.00 89.00 256 GLN A N 1
ATOM 2011 C CA . GLN A 1 256 ? 7.461 3.774 -7.746 1.00 89.00 256 GLN A CA 1
ATOM 2012 C C . GLN A 1 256 ? 7.345 2.959 -9.034 1.00 89.00 256 GLN A C 1
ATOM 2014 O O . GLN A 1 256 ? 6.255 2.900 -9.595 1.00 89.00 256 GLN A O 1
ATOM 2019 N N . LEU A 1 257 ? 8.437 2.359 -9.526 1.00 93.88 257 LEU A N 1
ATOM 2020 C CA . LEU A 1 257 ? 8.389 1.439 -10.665 1.00 93.88 257 LEU A CA 1
ATOM 2021 C C . LEU A 1 257 ? 7.964 0.035 -10.222 1.00 93.88 257 LEU A C 1
ATOM 2023 O O . LEU A 1 257 ? 7.067 -0.540 -10.823 1.00 93.88 257 LEU A O 1
ATOM 2027 N N . VAL A 1 258 ? 8.547 -0.519 -9.157 1.00 93.88 258 VAL A N 1
ATOM 2028 C CA . VAL A 1 258 ? 8.180 -1.858 -8.659 1.00 93.88 258 VAL A CA 1
ATOM 2029 C C . VAL A 1 258 ? 6.715 -1.880 -8.196 1.00 93.88 258 VAL A C 1
ATOM 2031 O O . VAL A 1 258 ? 5.935 -2.758 -8.576 1.00 93.88 258 VAL A O 1
ATOM 2034 N N . ALA A 1 259 ? 6.290 -0.864 -7.446 1.00 88.62 259 ALA A N 1
ATOM 2035 C CA . ALA A 1 259 ? 4.916 -0.681 -6.994 1.00 88.62 259 ALA A CA 1
ATOM 2036 C C . ALA A 1 259 ? 4.111 0.232 -7.938 1.00 88.62 259 ALA A C 1
ATOM 2038 O O . ALA A 1 259 ? 3.382 1.108 -7.477 1.00 88.62 259 ALA A O 1
ATOM 2039 N N . ILE A 1 260 ? 4.214 0.011 -9.257 1.00 88.94 260 ILE A N 1
ATOM 2040 C CA . ILE A 1 260 ? 3.633 0.880 -10.298 1.00 88.94 260 ILE A CA 1
ATOM 2041 C C . ILE A 1 260 ? 2.143 1.212 -10.106 1.00 88.94 260 ILE A C 1
ATOM 2043 O O . ILE A 1 260 ? 1.704 2.303 -10.463 1.00 88.94 260 ILE A O 1
ATOM 2047 N N . HIS A 1 261 ? 1.365 0.319 -9.483 1.00 84.25 261 HIS A N 1
ATOM 2048 C CA . HIS A 1 261 ? -0.045 0.564 -9.161 1.00 84.25 261 HIS A CA 1
ATOM 2049 C C . HIS A 1 261 ? -0.267 1.798 -8.273 1.00 84.25 261 HIS A C 1
ATOM 2051 O O . HIS A 1 261 ? -1.324 2.414 -8.352 1.00 84.25 261 HIS A O 1
ATOM 2057 N N . ARG A 1 262 ? 0.722 2.183 -7.453 1.00 81.44 262 ARG A N 1
ATOM 2058 C CA . ARG A 1 262 ? 0.656 3.357 -6.570 1.00 81.44 262 ARG A CA 1
ATOM 2059 C C . ARG A 1 262 ? 0.670 4.684 -7.334 1.00 81.44 262 ARG A C 1
ATOM 2061 O O . ARG A 1 262 ? 0.342 5.707 -6.745 1.00 81.44 262 ARG A O 1
ATOM 2068 N N . ARG A 1 263 ? 1.028 4.677 -8.627 1.00 80.94 263 ARG A N 1
ATOM 2069 C CA . ARG A 1 263 ? 1.021 5.876 -9.483 1.00 80.94 263 ARG A CA 1
ATOM 2070 C C . ARG A 1 263 ? -0.373 6.256 -9.992 1.00 80.94 263 ARG A C 1
ATOM 2072 O O . ARG A 1 263 ? -0.544 7.377 -10.467 1.00 80.94 263 ARG A O 1
ATOM 2079 N N . TRP A 1 264 ? -1.348 5.347 -9.926 1.00 75.44 264 TRP A N 1
ATOM 2080 C CA . TRP A 1 264 ? -2.724 5.619 -10.351 1.00 75.44 264 TRP A CA 1
ATOM 2081 C C . TRP A 1 264 ? -3.585 6.142 -9.209 1.00 75.44 264 TRP A C 1
ATOM 2083 O O . TRP A 1 264 ? -3.286 5.926 -8.034 1.00 75.44 264 TRP A O 1
ATOM 2093 N N . ASP A 1 265 ? -4.656 6.851 -9.574 1.00 66.31 265 ASP A N 1
ATOM 2094 C CA . ASP A 1 265 ? -5.640 7.316 -8.605 1.00 66.31 265 ASP A CA 1
ATOM 2095 C C . ASP A 1 265 ? -6.227 6.149 -7.793 1.00 66.31 265 ASP A C 1
ATOM 2097 O O . ASP A 1 265 ? -6.296 5.005 -8.244 1.00 66.31 265 ASP A O 1
ATOM 2101 N N . GLN A 1 266 ? -6.650 6.442 -6.564 1.00 61.53 266 GLN A N 1
ATOM 2102 C CA . GLN A 1 266 ? -7.261 5.438 -5.689 1.00 61.53 266 GLN A CA 1
ATOM 2103 C C . GLN A 1 266 ? -8.718 5.127 -6.069 1.00 61.53 266 GLN A C 1
ATOM 2105 O O . GLN A 1 266 ? -9.317 4.220 -5.498 1.00 61.53 266 GLN A O 1
ATOM 2110 N N . LEU A 1 267 ? -9.296 5.855 -7.032 1.00 57.00 267 LEU A N 1
ATOM 2111 C CA . LEU A 1 267 ? -10.698 5.713 -7.430 1.00 57.00 267 LEU A CA 1
ATOM 2112 C C . LEU A 1 267 ? -10.890 4.559 -8.423 1.00 57.00 267 LEU A C 1
ATOM 2114 O O . LEU A 1 267 ? -11.933 3.901 -8.421 1.00 57.00 267 LEU A O 1
ATOM 2118 N N . THR A 1 268 ? -9.885 4.299 -9.259 1.00 64.88 268 THR A N 1
ATOM 2119 C CA . THR A 1 268 ? -9.887 3.249 -10.273 1.00 64.88 268 THR A CA 1
ATOM 2120 C C . THR A 1 268 ? -8.940 2.137 -9.857 1.00 64.88 268 THR A C 1
ATOM 2122 O O . THR A 1 268 ? -7.723 2.301 -9.823 1.00 64.88 268 THR A O 1
ATOM 2125 N N . SER A 1 269 ? -9.491 0.949 -9.594 1.00 71.19 269 SER A N 1
ATOM 2126 C CA . SER A 1 269 ? -8.667 -0.230 -9.323 1.00 71.19 269 SER A CA 1
ATOM 2127 C C . SER A 1 269 ? -7.669 -0.456 -10.460 1.00 71.19 269 SER A C 1
ATOM 2129 O O . SER A 1 269 ? -8.072 -0.550 -11.619 1.00 71.19 269 SER A O 1
ATOM 2131 N N . PHE A 1 270 ? -6.385 -0.627 -10.128 1.00 80.69 270 PHE A N 1
ATOM 2132 C CA . PHE A 1 270 ? -5.317 -0.825 -11.115 1.00 80.69 270 PHE A CA 1
ATOM 2133 C C . PHE A 1 270 ? -5.633 -1.942 -12.130 1.00 80.69 270 PHE A C 1
ATOM 2135 O O . PHE A 1 270 ? -5.383 -1.797 -13.323 1.00 80.69 270 PHE A O 1
ATOM 2142 N N . ARG A 1 271 ? -6.302 -3.020 -11.690 1.00 82.81 271 ARG A N 1
ATOM 2143 C CA . ARG A 1 271 ? -6.735 -4.137 -12.553 1.00 82.81 271 ARG A CA 1
ATOM 2144 C C . ARG A 1 271 ? -7.716 -3.733 -13.662 1.00 82.81 271 ARG A C 1
ATOM 2146 O O . ARG A 1 271 ? -7.887 -4.495 -14.602 1.00 82.81 271 ARG A O 1
ATOM 2153 N N . LEU A 1 272 ? -8.391 -2.594 -13.526 1.00 80.88 272 LEU A N 1
ATOM 2154 C CA . LEU A 1 272 ? -9.417 -2.095 -14.447 1.00 80.88 272 LEU A CA 1
ATOM 2155 C C . LEU A 1 272 ? -8.950 -0.879 -15.252 1.00 80.88 272 LEU A C 1
ATOM 2157 O O . LEU A 1 272 ? -9.721 -0.346 -16.044 1.00 80.88 272 LEU A O 1
ATOM 2161 N N . VAL A 1 273 ? -7.697 -0.453 -15.072 1.00 82.50 273 VAL A N 1
ATOM 2162 C CA . VAL A 1 273 ? -7.097 0.634 -15.858 1.00 82.50 273 VAL A CA 1
ATOM 2163 C C . VAL A 1 273 ? -6.945 0.232 -17.331 1.00 82.50 273 VAL A C 1
ATOM 2165 O O . VAL A 1 273 ? -7.027 1.075 -18.221 1.00 82.50 273 VAL A O 1
ATOM 2168 N N . ILE A 1 274 ? -6.777 -1.064 -17.595 1.00 88.00 274 ILE A N 1
ATOM 2169 C CA . ILE A 1 274 ? -6.780 -1.670 -18.928 1.00 88.00 274 ILE A CA 1
ATOM 2170 C C . ILE A 1 274 ? -7.931 -2.682 -18.988 1.00 88.00 274 ILE A C 1
ATOM 2172 O O . ILE A 1 274 ? -8.279 -3.291 -17.972 1.00 88.00 274 ILE A O 1
ATOM 2176 N N . ASP A 1 275 ? -8.517 -2.875 -20.175 1.00 85.19 275 ASP A N 1
ATOM 2177 C CA . ASP A 1 275 ? -9.485 -3.951 -20.414 1.00 85.19 275 ASP A CA 1
ATOM 2178 C C . ASP A 1 275 ? -8.892 -5.295 -19.935 1.00 85.19 275 ASP A C 1
ATOM 2180 O O . ASP A 1 275 ? -7.832 -5.692 -20.426 1.00 85.19 275 ASP A O 1
ATOM 2184 N N . PRO A 1 276 ? -9.551 -6.023 -19.011 1.00 84.25 276 PRO A N 1
ATOM 2185 C CA . PRO A 1 276 ? -9.089 -7.314 -18.497 1.00 84.25 276 PRO A CA 1
ATOM 2186 C C . PRO A 1 276 ? -8.722 -8.345 -19.578 1.00 84.25 276 PRO A C 1
ATOM 2188 O O . PRO A 1 276 ? -7.895 -9.224 -19.324 1.00 84.25 276 PRO A O 1
ATOM 2191 N N . THR A 1 277 ? -9.326 -8.248 -20.764 1.00 90.00 277 THR A N 1
ATOM 2192 C CA . THR A 1 277 ? -9.099 -9.123 -21.924 1.00 90.00 277 THR A CA 1
ATOM 2193 C C . THR A 1 277 ? -8.104 -8.553 -22.939 1.00 90.00 277 THR A C 1
ATOM 2195 O O . THR A 1 277 ? -7.725 -9.247 -23.886 1.00 90.00 277 THR A O 1
ATOM 2198 N N . GLY A 1 278 ? -7.655 -7.310 -22.739 1.00 93.31 278 GLY A N 1
ATOM 2199 C CA . GLY A 1 278 ? -6.660 -6.644 -23.567 1.00 93.31 278 GLY A CA 1
ATOM 2200 C C . GLY A 1 278 ? -5.367 -7.451 -23.628 1.00 93.31 278 GLY A C 1
ATOM 2201 O O . GLY A 1 278 ? -4.889 -7.952 -22.612 1.00 93.31 278 GLY A O 1
ATOM 2202 N N . LEU A 1 279 ? -4.817 -7.605 -24.831 1.00 97.31 279 LEU A N 1
ATOM 2203 C CA . LEU A 1 279 ? -3.603 -8.385 -25.062 1.00 97.31 279 LEU A CA 1
ATOM 2204 C C . LEU A 1 279 ? -2.363 -7.507 -24.914 1.00 97.31 279 LEU A C 1
ATOM 2206 O O . LEU A 1 279 ? -2.306 -6.417 -25.483 1.00 97.31 279 LEU A O 1
ATOM 2210 N N . GLY A 1 280 ? -1.365 -8.017 -24.198 1.00 96.88 280 GLY A N 1
ATOM 2211 C CA . GLY A 1 280 ? -0.050 -7.392 -24.125 1.00 96.88 280 GLY A CA 1
ATOM 2212 C C . GLY A 1 280 ? 0.749 -7.606 -25.409 1.00 96.88 280 GLY A C 1
ATOM 2213 O O . GLY A 1 280 ? 0.630 -8.639 -26.077 1.00 96.88 280 GLY A O 1
ATOM 2214 N N . THR A 1 281 ? 1.613 -6.649 -25.732 1.00 98.06 281 THR A N 1
ATOM 2215 C CA . THR A 1 281 ? 2.603 -6.790 -26.805 1.00 98.06 281 THR A CA 1
ATOM 2216 C C . THR A 1 281 ? 3.837 -7.501 -26.256 1.00 98.06 281 THR A C 1
ATOM 2218 O O . THR A 1 281 ? 4.361 -7.114 -25.213 1.00 98.06 281 THR A O 1
ATOM 2221 N N . VAL A 1 282 ? 4.316 -8.551 -26.933 1.00 97.69 282 VAL A N 1
ATOM 2222 C CA . VAL A 1 282 ? 5.579 -9.207 -26.551 1.00 97.69 282 VAL A CA 1
ATOM 2223 C C . VAL A 1 282 ? 6.729 -8.229 -26.769 1.00 97.69 282 VAL A C 1
ATOM 2225 O O . VAL A 1 282 ? 6.889 -7.702 -27.868 1.00 97.69 282 VAL A O 1
ATOM 2228 N N . THR A 1 283 ? 7.560 -8.042 -25.750 1.00 97.31 283 THR A N 1
ATOM 2229 C CA . THR A 1 283 ? 8.781 -7.237 -25.826 1.00 97.31 283 THR A CA 1
ATOM 2230 C C . THR A 1 283 ? 9.923 -7.907 -25.057 1.00 97.31 283 THR A C 1
ATOM 2232 O O . THR A 1 283 ? 9.747 -8.966 -24.443 1.00 97.31 283 THR A O 1
ATOM 2235 N N . GLU A 1 284 ? 11.106 -7.306 -25.100 1.00 96.81 284 GLU A N 1
ATOM 2236 C CA . GLU A 1 284 ? 12.270 -7.725 -24.323 1.00 96.81 284 GLU A CA 1
ATOM 2237 C C . GLU A 1 284 ? 12.867 -6.513 -23.602 1.00 96.81 284 GLU A C 1
ATOM 2239 O O . GLU A 1 284 ? 13.052 -5.452 -24.200 1.00 96.81 284 GLU A O 1
ATOM 2244 N N . VAL A 1 285 ? 13.152 -6.670 -22.308 1.00 96.38 285 VAL A N 1
ATOM 2245 C CA . VAL A 1 285 ? 13.765 -5.637 -21.464 1.00 96.38 285 VAL A CA 1
ATOM 2246 C C . VAL A 1 285 ? 14.925 -6.267 -20.707 1.00 96.38 285 VAL A C 1
ATOM 2248 O O . VAL A 1 285 ? 14.735 -7.241 -19.979 1.00 96.38 285 VAL A O 1
ATOM 2251 N N . GLY A 1 286 ? 16.144 -5.762 -20.911 1.00 89.62 286 GLY A N 1
ATOM 2252 C CA . GLY A 1 286 ? 17.338 -6.282 -20.232 1.00 89.62 286 GLY A CA 1
ATOM 2253 C C . GLY A 1 286 ? 17.570 -7.790 -20.423 1.00 89.62 286 GLY A C 1
ATOM 2254 O O . GLY A 1 286 ? 17.991 -8.461 -19.483 1.00 89.62 286 GLY A O 1
ATOM 2255 N N . GLY A 1 287 ? 17.245 -8.345 -21.599 1.00 92.88 287 GLY A N 1
ATOM 2256 C CA . GLY A 1 287 ? 17.358 -9.783 -21.884 1.00 92.88 287 GLY A CA 1
ATOM 2257 C C . GLY A 1 287 ? 16.229 -10.649 -21.309 1.00 92.88 287 GLY A C 1
ATOM 2258 O O . GLY A 1 287 ? 16.299 -11.877 -21.371 1.00 92.88 287 GLY A O 1
ATOM 2259 N N . ARG A 1 288 ? 15.187 -10.038 -20.730 1.00 95.81 288 ARG A N 1
ATOM 2260 C CA . ARG A 1 288 ? 14.017 -10.732 -20.178 1.00 95.81 288 ARG A CA 1
ATOM 2261 C C . ARG A 1 288 ? 12.806 -10.507 -21.070 1.00 95.81 288 ARG A C 1
ATOM 2263 O O . ARG A 1 288 ? 12.482 -9.373 -21.420 1.00 95.81 288 ARG A O 1
ATOM 2270 N N . ARG A 1 289 ? 12.100 -11.592 -21.398 1.00 97.56 289 ARG A N 1
ATOM 2271 C CA . ARG A 1 289 ? 10.802 -11.522 -22.081 1.00 97.56 289 ARG A CA 1
ATOM 2272 C C . ARG A 1 289 ? 9.803 -10.775 -21.199 1.00 97.56 289 ARG A C 1
ATOM 2274 O O . ARG A 1 289 ? 9.661 -11.111 -20.025 1.00 97.56 289 ARG A O 1
ATOM 2281 N N . ALA A 1 290 ? 9.073 -9.833 -21.780 1.00 98.44 290 ALA A N 1
ATOM 2282 C CA . ALA A 1 290 ? 8.079 -9.030 -21.083 1.00 98.44 290 ALA A CA 1
ATOM 2283 C C . ALA A 1 290 ? 6.797 -8.849 -21.908 1.00 98.44 290 ALA A C 1
ATOM 2285 O O . ALA A 1 290 ? 6.782 -9.053 -23.125 1.00 98.44 290 ALA A O 1
ATOM 2286 N N . TRP A 1 291 ? 5.729 -8.460 -21.220 1.00 98.56 291 TRP A N 1
ATOM 2287 C CA . TRP A 1 291 ? 4.440 -8.083 -21.790 1.00 98.56 291 TRP A CA 1
ATOM 2288 C C . TRP A 1 291 ? 4.218 -6.590 -21.590 1.00 98.56 291 TRP A C 1
ATOM 2290 O O . TRP A 1 291 ? 4.143 -6.121 -20.455 1.00 98.56 291 TRP A O 1
ATOM 2300 N N . GLU A 1 292 ? 4.129 -5.847 -22.686 1.00 98.44 292 GLU A N 1
ATOM 2301 C CA . GLU A 1 292 ? 3.940 -4.401 -22.677 1.00 98.44 292 GLU A CA 1
ATOM 2302 C C . GLU A 1 292 ? 2.482 -4.018 -22.903 1.00 98.44 292 GLU A C 1
ATOM 2304 O O . GLU A 1 292 ? 1.814 -4.546 -23.797 1.00 98.44 292 GLU A O 1
ATOM 2309 N N . PHE A 1 293 ? 2.007 -3.073 -22.097 1.00 97.69 293 PHE A N 1
ATOM 2310 C CA . PHE A 1 293 ? 0.673 -2.503 -22.200 1.00 97.69 293 PHE A CA 1
ATOM 2311 C C . PHE A 1 293 ? 0.750 -0.986 -22.278 1.00 97.69 293 PHE A C 1
ATOM 2313 O O . PHE A 1 293 ? 1.536 -0.363 -21.564 1.00 97.69 293 PHE A O 1
ATOM 2320 N N . VAL A 1 294 ? -0.108 -0.408 -23.118 1.00 94.81 294 VAL A N 1
ATOM 2321 C CA . VAL A 1 294 ? -0.336 1.036 -23.182 1.00 94.81 294 VAL A CA 1
ATOM 2322 C C . VAL A 1 294 ? -1.423 1.388 -22.181 1.00 94.81 294 VAL A C 1
ATOM 2324 O O . VAL A 1 294 ? -2.516 0.819 -22.218 1.00 94.81 294 VAL A O 1
ATOM 2327 N N . PHE A 1 295 ? -1.119 2.321 -21.291 1.00 90.38 295 PHE A N 1
ATOM 2328 C CA . PHE A 1 295 ? -2.043 2.763 -20.260 1.00 90.38 295 PHE A CA 1
ATOM 2329 C C . PHE A 1 295 ? -2.827 3.994 -20.735 1.00 90.38 295 PHE A C 1
ATOM 2331 O O . PHE A 1 295 ? -2.321 4.782 -21.540 1.00 90.38 295 PHE A O 1
ATOM 2338 N N . PRO A 1 296 ? -4.074 4.182 -20.265 1.00 84.25 296 PRO A N 1
ATOM 2339 C CA . PRO A 1 296 ? -4.819 5.397 -20.545 1.00 84.25 296 PRO A CA 1
ATOM 2340 C C . PRO A 1 296 ? -4.066 6.618 -19.994 1.00 84.25 296 PRO A C 1
ATOM 2342 O O . PRO A 1 296 ? -3.419 6.523 -18.947 1.00 84.25 296 PRO A O 1
ATOM 2345 N N . PRO A 1 297 ? -4.153 7.773 -20.677 1.00 71.31 297 PRO A N 1
ATOM 2346 C CA . PRO A 1 297 ? -3.420 8.965 -20.286 1.00 71.31 297 PRO A CA 1
ATOM 2347 C C . PRO A 1 297 ? -3.823 9.408 -18.878 1.00 71.31 297 PRO A C 1
ATOM 2349 O O . PRO A 1 297 ? -4.990 9.686 -18.604 1.00 71.31 297 PRO A O 1
ATOM 2352 N N . TYR A 1 298 ? -2.828 9.511 -18.004 1.00 69.75 298 TYR A N 1
ATOM 2353 C CA . TYR A 1 298 ? -2.932 10.085 -16.670 1.00 69.75 298 TYR A CA 1
ATOM 2354 C C . TYR A 1 298 ? -1.883 11.190 -16.561 1.00 69.75 298 TYR A C 1
ATOM 2356 O O . TYR A 1 298 ? -0.778 11.018 -17.071 1.00 69.75 298 TYR A O 1
ATOM 2364 N N . ILE A 1 299 ? -2.223 12.323 -15.932 1.00 61.56 299 ILE A N 1
ATOM 2365 C CA . ILE A 1 299 ? -1.436 13.577 -15.993 1.00 61.56 299 ILE A CA 1
ATOM 2366 C C . ILE A 1 299 ? 0.052 13.358 -15.650 1.00 61.56 299 ILE A C 1
ATOM 2368 O O . ILE A 1 299 ? 0.907 14.042 -16.205 1.00 61.56 299 ILE A O 1
ATOM 2372 N N . PHE A 1 300 ? 0.360 12.371 -14.802 1.00 63.97 300 PHE A N 1
ATOM 2373 C CA . PHE A 1 300 ? 1.724 12.013 -14.394 1.00 63.97 300 PHE A CA 1
ATOM 2374 C C . PHE A 1 300 ? 2.034 10.506 -14.512 1.00 63.97 300 PHE A C 1
ATOM 2376 O O . PHE A 1 300 ? 2.998 10.027 -13.920 1.00 63.97 300 PHE A O 1
ATOM 2383 N N . GLY A 1 301 ? 1.198 9.737 -15.217 1.00 71.38 301 GLY A N 1
ATOM 2384 C CA . GLY A 1 301 ? 1.351 8.284 -15.342 1.00 71.38 301 GLY A CA 1
ATOM 2385 C C . GLY A 1 301 ? 2.175 7.886 -16.569 1.00 71.38 301 GLY A C 1
ATOM 2386 O O . GLY A 1 301 ? 2.204 8.634 -17.550 1.00 71.38 301 GLY A O 1
ATOM 2387 N N . PRO A 1 302 ? 2.820 6.707 -16.554 1.00 81.19 302 PRO A N 1
ATOM 2388 C CA . PRO A 1 302 ? 3.473 6.199 -17.747 1.00 81.19 302 PRO A CA 1
ATOM 2389 C C . PRO A 1 302 ? 2.437 5.884 -18.830 1.00 81.19 302 PRO A C 1
ATOM 2391 O O . PRO A 1 302 ? 1.323 5.443 -18.549 1.00 81.19 302 PRO A O 1
ATOM 2394 N N . VAL A 1 303 ? 2.828 6.099 -20.081 1.00 89.75 303 VAL A N 1
ATOM 2395 C CA . VAL A 1 303 ? 2.039 5.772 -21.272 1.00 89.75 303 VAL A CA 1
ATOM 2396 C C . VAL A 1 303 ? 2.187 4.306 -21.663 1.00 89.75 303 VAL A C 1
ATOM 2398 O O . VAL A 1 303 ? 1.264 3.742 -22.243 1.00 89.75 303 VAL A O 1
ATOM 2401 N N . ALA A 1 304 ? 3.307 3.668 -21.311 1.00 95.19 304 ALA A N 1
ATOM 2402 C CA . ALA A 1 304 ? 3.533 2.246 -21.529 1.00 95.19 304 ALA A CA 1
ATOM 2403 C C . ALA A 1 304 ? 4.314 1.619 -20.369 1.00 95.19 304 ALA A C 1
ATOM 2405 O O . ALA A 1 304 ? 5.217 2.244 -19.809 1.00 95.19 304 ALA A O 1
ATOM 2406 N N . VAL A 1 305 ? 3.973 0.379 -20.011 1.00 97.50 305 VAL A N 1
ATOM 2407 C CA . VAL A 1 305 ? 4.694 -0.401 -18.994 1.00 97.50 305 VAL A CA 1
ATOM 2408 C C . VAL A 1 305 ? 4.905 -1.826 -19.494 1.00 97.50 305 VAL A C 1
ATOM 2410 O O . VAL A 1 305 ? 3.953 -2.482 -19.921 1.00 97.50 305 VAL A O 1
ATOM 2413 N N . ALA A 1 306 ? 6.143 -2.310 -19.411 1.00 98.50 306 ALA A N 1
ATOM 2414 C CA . ALA A 1 306 ? 6.520 -3.683 -19.722 1.00 98.50 306 ALA A CA 1
ATOM 2415 C C . ALA A 1 306 ? 6.703 -4.493 -18.434 1.00 98.50 306 ALA A C 1
ATOM 2417 O O . ALA A 1 306 ? 7.545 -4.158 -17.601 1.00 98.50 306 ALA A O 1
ATOM 2418 N N . PHE A 1 307 ? 5.940 -5.574 -18.281 1.00 98.38 307 PHE A N 1
ATOM 2419 C CA . PHE A 1 307 ? 5.972 -6.467 -17.121 1.00 98.38 307 PHE A CA 1
ATOM 2420 C C . PHE A 1 307 ? 6.723 -7.757 -17.458 1.00 98.38 307 PHE A C 1
ATOM 2422 O O . PHE A 1 307 ? 6.462 -8.372 -18.491 1.00 98.38 307 PHE A O 1
ATOM 2429 N N . ASP A 1 308 ? 7.635 -8.198 -16.593 1.00 98.12 308 ASP A N 1
ATOM 2430 C CA . ASP A 1 308 ? 8.402 -9.432 -16.781 1.00 98.12 308 ASP A CA 1
ATOM 2431 C C . ASP A 1 308 ? 7.483 -10.650 -16.932 1.00 98.12 308 ASP A C 1
ATOM 2433 O O . ASP A 1 308 ? 6.669 -10.942 -16.057 1.00 98.12 308 ASP A O 1
ATOM 2437 N N . ALA A 1 309 ? 7.658 -11.430 -17.998 1.00 97.56 309 ALA A N 1
ATOM 2438 C CA . ALA A 1 309 ? 6.817 -12.595 -18.259 1.00 97.56 309 ALA A CA 1
ATOM 2439 C C . ALA A 1 309 ? 7.018 -13.725 -17.234 1.00 97.56 309 ALA A C 1
ATOM 2441 O O . ALA A 1 309 ? 6.157 -14.591 -17.108 1.00 97.56 309 ALA A O 1
ATOM 2442 N N . ASN A 1 310 ? 8.140 -13.742 -16.506 1.00 96.00 310 ASN A N 1
ATOM 2443 C CA . ASN A 1 310 ? 8.414 -14.768 -15.497 1.00 96.00 310 ASN A CA 1
ATOM 2444 C C . ASN A 1 310 ? 7.868 -14.411 -14.114 1.00 96.00 310 ASN A C 1
ATOM 2446 O O . ASN A 1 310 ? 7.442 -15.294 -13.372 1.00 96.00 310 ASN A O 1
ATOM 2450 N N . THR A 1 311 ? 7.923 -13.133 -13.751 1.00 94.25 311 THR A N 1
ATOM 2451 C CA . THR A 1 311 ? 7.709 -12.701 -12.366 1.00 94.25 311 THR A CA 1
ATOM 2452 C C . THR A 1 311 ? 6.616 -11.659 -12.207 1.00 94.25 311 THR A C 1
ATOM 2454 O O . THR A 1 311 ? 6.122 -11.482 -11.102 1.00 94.25 311 THR A O 1
ATOM 2457 N N . GLY A 1 312 ? 6.221 -10.991 -13.290 1.00 94.88 312 GLY A N 1
ATOM 2458 C CA . GLY A 1 312 ? 5.192 -9.960 -13.289 1.00 94.88 312 GLY A CA 1
ATOM 2459 C C . GLY A 1 312 ? 5.655 -8.605 -12.783 1.00 94.88 312 GLY A C 1
ATOM 2460 O O . GLY A 1 312 ? 4.858 -7.679 -12.810 1.00 94.88 312 GLY A O 1
ATOM 2461 N N . ILE A 1 313 ? 6.902 -8.443 -12.334 1.00 96.31 313 ILE A N 1
ATOM 2462 C CA . ILE A 1 313 ? 7.402 -7.125 -11.928 1.00 96.31 313 ILE A CA 1
ATOM 2463 C C . ILE A 1 313 ? 7.497 -6.188 -13.146 1.00 96.31 313 ILE A C 1
ATOM 2465 O O . ILE A 1 313 ? 7.869 -6.643 -14.234 1.00 96.31 313 ILE A O 1
ATOM 2469 N N . PRO A 1 314 ? 7.214 -4.887 -12.996 1.00 97.62 314 PRO A N 1
ATOM 2470 C CA . PRO A 1 314 ? 7.490 -3.899 -14.033 1.00 97.62 314 PRO A CA 1
ATOM 2471 C C . PRO A 1 314 ? 8.997 -3.822 -14.301 1.00 97.62 314 PRO A C 1
ATOM 2473 O O . PRO A 1 314 ? 9.782 -3.584 -13.387 1.00 97.62 314 PRO A O 1
ATOM 2476 N N . LEU A 1 315 ? 9.405 -4.044 -15.550 1.00 98.25 315 LEU A N 1
ATOM 2477 C CA . LEU A 1 315 ? 10.795 -3.922 -15.999 1.00 98.25 315 LEU A CA 1
ATOM 2478 C C . LEU A 1 315 ? 11.063 -2.598 -16.701 1.00 98.25 315 LEU A C 1
ATOM 2480 O O . LEU A 1 315 ? 12.195 -2.132 -16.680 1.00 98.25 315 LEU A O 1
ATOM 2484 N N . ARG A 1 316 ? 10.055 -2.005 -17.344 1.00 98.00 316 ARG A N 1
ATOM 2485 C CA . ARG A 1 316 ? 10.178 -0.697 -17.990 1.00 98.00 316 ARG A CA 1
ATOM 2486 C C . ARG A 1 316 ? 8.893 0.097 -17.840 1.00 98.00 316 ARG A C 1
ATOM 2488 O O . ARG A 1 316 ? 7.819 -0.476 -18.002 1.00 98.00 316 ARG A O 1
ATOM 2495 N N . ALA A 1 317 ? 9.011 1.394 -17.593 1.00 96.25 317 ALA A N 1
ATOM 2496 C CA . ALA A 1 317 ? 7.921 2.353 -17.710 1.00 96.25 317 ALA A CA 1
ATOM 2497 C C . ALA A 1 317 ? 8.365 3.543 -18.566 1.00 96.25 317 ALA A C 1
ATOM 2499 O O . ALA A 1 317 ? 9.442 4.101 -18.359 1.00 96.25 317 ALA A O 1
ATOM 2500 N N . GLU A 1 318 ? 7.528 3.930 -19.521 1.00 94.06 318 GLU A N 1
ATOM 2501 C CA . GLU A 1 318 ? 7.768 5.048 -20.432 1.00 94.06 318 GLU A CA 1
ATOM 2502 C C . GLU A 1 318 ? 6.736 6.145 -20.182 1.00 94.06 318 GLU A C 1
ATOM 2504 O O . GLU A 1 318 ? 5.544 5.873 -20.065 1.00 94.06 318 GLU A O 1
ATOM 2509 N N . SER A 1 319 ? 7.193 7.388 -20.091 1.00 89.25 319 SER A N 1
ATOM 2510 C CA . SER A 1 319 ? 6.392 8.608 -19.952 1.00 89.25 319 SER A CA 1
ATOM 2511 C C . SER A 1 319 ? 6.846 9.636 -20.993 1.00 89.25 319 SER A C 1
ATOM 2513 O O . SER A 1 319 ? 7.845 9.435 -21.681 1.00 89.25 319 SER A O 1
ATOM 2515 N N . SER A 1 320 ? 6.144 10.769 -21.103 1.00 83.06 320 SER A N 1
ATOM 2516 C CA . SER A 1 320 ? 6.532 11.847 -22.025 1.00 83.06 320 SER A CA 1
ATOM 2517 C C . SER A 1 320 ? 7.936 12.381 -21.701 1.00 83.06 320 SER A C 1
ATOM 2519 O O . SER A 1 320 ? 8.086 13.191 -20.790 1.00 83.06 320 SER A O 1
ATOM 2521 N N . GLY A 1 321 ? 8.946 11.938 -22.456 1.00 85.69 321 GLY A N 1
ATOM 2522 C CA . GLY A 1 321 ? 10.343 12.358 -22.307 1.00 85.69 321 GLY A CA 1
ATOM 2523 C C . GLY A 1 321 ? 11.127 11.641 -21.204 1.00 85.69 321 GLY A C 1
ATOM 2524 O O . GLY A 1 321 ? 12.207 12.104 -20.857 1.00 85.69 321 GLY A O 1
ATOM 2525 N N . ARG A 1 322 ? 10.613 10.537 -20.641 1.00 90.50 322 ARG A N 1
ATOM 2526 C CA . ARG A 1 322 ? 11.274 9.799 -19.550 1.00 90.50 322 ARG A CA 1
ATOM 2527 C C . ARG A 1 322 ? 11.065 8.294 -19.676 1.00 90.50 322 ARG A C 1
ATOM 2529 O O . ARG A 1 322 ? 9.931 7.841 -19.796 1.00 90.50 322 ARG A O 1
ATOM 2536 N N . THR A 1 323 ? 12.144 7.523 -19.578 1.00 94.62 323 THR A N 1
ATOM 2537 C CA . THR A 1 323 ? 12.123 6.054 -19.525 1.00 94.62 323 THR A CA 1
ATOM 2538 C C . THR A 1 323 ? 12.823 5.563 -18.268 1.00 94.62 323 THR A C 1
ATOM 2540 O O . THR A 1 323 ? 13.948 5.961 -17.981 1.00 94.62 323 THR A O 1
ATOM 2543 N N . GLU A 1 324 ? 12.165 4.672 -17.537 1.00 96.12 324 GLU A N 1
ATOM 2544 C CA . GLU A 1 324 ? 12.704 3.977 -16.370 1.00 96.12 324 GLU A CA 1
ATOM 2545 C C . GLU A 1 324 ? 12.815 2.492 -16.713 1.00 96.12 324 GLU A C 1
ATOM 2547 O O . GLU A 1 324 ? 11.807 1.872 -17.042 1.00 96.12 324 GLU A O 1
ATOM 2552 N N . GLU A 1 325 ? 14.014 1.913 -16.658 1.00 97.25 325 GLU A N 1
ATOM 2553 C CA . GLU A 1 325 ? 14.282 0.515 -17.016 1.00 97.25 325 GLU A CA 1
ATOM 2554 C C . GLU A 1 325 ? 15.028 -0.209 -15.890 1.00 97.25 325 GLU A C 1
ATOM 2556 O O . GLU A 1 325 ? 15.961 0.335 -15.305 1.00 97.25 325 GLU A O 1
ATOM 2561 N N . LEU A 1 326 ? 14.654 -1.458 -15.610 1.00 97.75 326 LEU A N 1
ATOM 2562 C CA . LEU A 1 326 ? 15.344 -2.334 -14.670 1.00 97.75 326 LEU A CA 1
ATOM 2563 C C . LEU A 1 326 ? 16.253 -3.333 -15.389 1.00 97.75 326 LEU A C 1
ATOM 2565 O O . LEU A 1 326 ? 15.868 -3.978 -16.367 1.00 97.75 326 LEU A O 1
ATOM 2569 N N . ARG A 1 327 ? 17.450 -3.524 -14.838 1.00 95.50 327 ARG A N 1
ATOM 2570 C CA . ARG A 1 327 ? 18.471 -4.477 -15.289 1.00 95.50 327 ARG A CA 1
ATOM 2571 C C . ARG A 1 327 ? 18.950 -5.333 -14.126 1.00 95.50 327 ARG A C 1
ATOM 2573 O O . ARG A 1 327 ? 18.760 -4.977 -12.968 1.00 95.50 327 ARG A O 1
ATOM 2580 N N . ASN A 1 328 ? 19.571 -6.469 -14.449 1.00 95.44 328 ASN A N 1
ATOM 2581 C CA . ASN A 1 328 ? 20.172 -7.383 -13.468 1.00 95.44 328 ASN A CA 1
ATOM 2582 C C . ASN A 1 328 ? 19.210 -7.790 -12.337 1.00 95.44 328 ASN A C 1
ATOM 2584 O O . ASN A 1 328 ? 19.617 -7.938 -11.194 1.00 95.44 328 ASN A O 1
ATOM 2588 N N . VAL A 1 329 ? 17.920 -7.936 -12.653 1.00 96.69 329 VAL A N 1
ATOM 2589 C CA . VAL A 1 329 ? 16.888 -8.048 -11.621 1.00 96.69 329 VAL A CA 1
ATOM 2590 C C . VAL A 1 329 ? 16.897 -9.421 -10.944 1.00 96.69 329 VAL A C 1
ATOM 2592 O O . VAL A 1 329 ? 16.600 -10.440 -11.577 1.00 96.69 329 VAL A O 1
ATOM 2595 N N . ILE A 1 330 ? 17.157 -9.423 -9.642 1.00 96.44 330 ILE A N 1
ATOM 2596 C CA . ILE A 1 330 ? 17.101 -10.567 -8.734 1.00 96.44 330 ILE A CA 1
ATOM 2597 C C . ILE A 1 330 ? 15.878 -10.390 -7.828 1.00 96.44 330 ILE A C 1
ATOM 2599 O O . ILE A 1 330 ? 15.647 -9.313 -7.281 1.00 96.44 330 ILE A O 1
ATOM 2603 N N . LEU A 1 331 ? 15.075 -11.447 -7.687 1.00 93.69 331 LEU A N 1
ATOM 2604 C CA . LEU A 1 331 ? 13.900 -11.454 -6.813 1.00 93.69 331 LEU A CA 1
ATOM 2605 C C . LEU A 1 331 ? 14.070 -12.407 -5.645 1.00 93.69 331 LEU A C 1
ATOM 2607 O O . LEU A 1 331 ? 14.712 -13.448 -5.786 1.00 93.69 331 LEU A O 1
ATOM 2611 N N . ASN A 1 332 ? 13.371 -12.099 -4.553 1.00 92.38 332 ASN A N 1
ATOM 2612 C CA . ASN A 1 332 ? 13.294 -12.929 -3.351 1.00 92.38 332 ASN A CA 1
ATOM 2613 C C . ASN A 1 332 ? 14.674 -13.189 -2.718 1.00 92.38 332 ASN A C 1
ATOM 2615 O O . ASN A 1 332 ? 14.885 -14.216 -2.073 1.00 92.38 332 ASN A O 1
ATOM 2619 N N . GLU A 1 333 ? 15.625 -12.277 -2.925 1.00 93.69 333 GLU A N 1
ATOM 2620 C CA . GLU A 1 333 ? 16.882 -12.276 -2.188 1.00 93.69 333 GLU A CA 1
ATOM 2621 C C . GLU A 1 333 ? 16.600 -11.881 -0.733 1.00 93.69 333 GLU A C 1
ATOM 2623 O O . GLU A 1 333 ? 15.866 -10.927 -0.466 1.00 93.69 333 GLU A O 1
ATOM 2628 N N . SER A 1 334 ? 17.146 -12.635 0.220 1.00 91.56 334 SER A N 1
ATOM 2629 C CA . SER A 1 334 ? 17.055 -12.278 1.635 1.00 91.56 334 SER A CA 1
ATOM 2630 C C . SER A 1 334 ? 18.003 -11.123 1.928 1.00 91.56 334 SER A C 1
ATOM 2632 O O . SER A 1 334 ? 19.206 -11.229 1.691 1.00 91.56 334 SER A O 1
ATOM 2634 N N . PHE A 1 335 ? 17.467 -10.037 2.472 1.00 93.88 335 PHE A N 1
ATOM 2635 C CA . PHE A 1 335 ? 18.256 -8.882 2.871 1.00 93.88 335 PHE A CA 1
ATOM 2636 C C . PHE A 1 335 ? 18.611 -8.939 4.355 1.00 93.88 335 PHE A C 1
ATOM 2638 O O . PHE A 1 335 ? 17.954 -9.599 5.154 1.00 93.88 335 PHE A O 1
ATOM 2645 N N . SER A 1 336 ? 19.705 -8.270 4.709 1.00 91.31 336 SER A N 1
ATOM 2646 C CA . SER A 1 336 ? 20.073 -8.046 6.105 1.00 91.31 336 SER A CA 1
ATOM 2647 C C . SER A 1 336 ? 19.171 -6.969 6.703 1.00 91.31 336 SER A C 1
ATOM 2649 O O . SER A 1 336 ? 18.970 -5.945 6.055 1.00 91.31 336 SER A O 1
ATOM 2651 N N . GLU A 1 337 ? 18.740 -7.133 7.957 1.00 78.12 337 GLU A N 1
ATOM 2652 C CA . GLU A 1 337 ? 17.953 -6.128 8.700 1.00 78.12 337 GLU A CA 1
ATOM 2653 C C . GLU A 1 337 ? 18.641 -4.749 8.734 1.00 78.12 337 GLU A C 1
ATOM 2655 O O . GLU A 1 337 ? 17.999 -3.706 8.808 1.00 78.12 337 GLU A O 1
ATOM 2660 N N . ASN A 1 338 ? 19.974 -4.725 8.618 1.00 91.25 338 ASN A N 1
ATOM 2661 C CA . ASN A 1 338 ? 20.755 -3.490 8.636 1.00 91.25 338 ASN A CA 1
ATOM 2662 C C . ASN A 1 338 ? 20.775 -2.744 7.292 1.00 91.25 338 ASN A C 1
ATOM 2664 O O . ASN A 1 338 ? 21.321 -1.642 7.214 1.00 91.25 338 ASN A O 1
ATOM 2668 N N . LEU A 1 339 ? 20.249 -3.336 6.215 1.00 94.94 339 LEU A N 1
ATOM 2669 C CA . LEU A 1 339 ? 20.355 -2.775 4.866 1.00 94.94 339 LEU A CA 1
ATOM 2670 C C . LEU A 1 339 ? 19.586 -1.452 4.730 1.00 94.94 339 LEU A C 1
ATOM 2672 O O . LEU A 1 339 ? 20.055 -0.539 4.042 1.00 94.94 339 LEU A O 1
ATOM 2676 N N . PHE A 1 340 ? 18.451 -1.351 5.426 1.00 95.44 340 PHE A N 1
ATOM 2677 C CA . PHE A 1 340 ? 17.513 -0.227 5.373 1.00 95.44 340 PHE A CA 1
ATOM 2678 C C . PHE A 1 340 ? 17.651 0.747 6.550 1.00 95.44 340 PHE A C 1
ATOM 2680 O O . PHE A 1 340 ? 16.825 1.641 6.709 1.00 95.44 340 PHE A O 1
ATOM 2687 N N . ILE A 1 341 ? 18.702 0.616 7.370 1.00 93.88 341 ILE A N 1
ATOM 2688 C CA . ILE A 1 341 ? 18.953 1.563 8.462 1.00 93.88 341 ILE A CA 1
ATOM 2689 C C . ILE A 1 341 ? 19.245 2.946 7.878 1.00 93.88 341 ILE A C 1
ATOM 2691 O O . ILE A 1 341 ? 20.206 3.137 7.126 1.00 93.88 341 ILE A O 1
ATOM 2695 N N . VAL A 1 342 ? 18.415 3.912 8.267 1.00 92.44 342 VAL A N 1
ATOM 2696 C CA . VAL A 1 342 ? 18.568 5.321 7.912 1.00 92.44 342 VAL A CA 1
ATOM 2697 C C . VAL A 1 342 ? 19.706 5.931 8.745 1.00 92.44 342 VAL A C 1
ATOM 2699 O O . VAL A 1 342 ? 19.645 5.842 9.974 1.00 92.44 342 VAL A O 1
ATOM 2702 N N . PRO A 1 343 ? 20.732 6.538 8.114 1.00 91.38 343 PRO A N 1
ATOM 2703 C CA . PRO A 1 343 ? 21.787 7.262 8.815 1.00 91.38 343 PRO A CA 1
ATOM 2704 C C . PRO A 1 343 ? 21.236 8.373 9.716 1.00 91.38 343 PRO A C 1
ATOM 2706 O O . PRO A 1 343 ? 20.173 8.933 9.434 1.00 91.38 343 PRO A O 1
ATOM 2709 N N . ASP A 1 344 ? 21.984 8.686 10.774 1.00 84.44 344 ASP A N 1
ATOM 2710 C CA . ASP A 1 344 ? 21.684 9.791 11.694 1.00 84.44 344 ASP A CA 1
ATOM 2711 C C . ASP A 1 344 ? 21.889 11.179 11.070 1.00 84.44 344 ASP A C 1
ATOM 2713 O O . ASP A 1 344 ? 22.839 11.351 10.262 1.00 84.44 344 ASP A O 1
#

Radius of gyration: 24.48 Å; chains: 1; bounding box: 64×50×61 Å

pLDDT: mean 83.99, std 14.76, range [25.72, 98.56]

Sequence (344 aa):
MGLAPMMSQAVQTVGVADIGGGWVLLIQHNSEYLGVTDDLYKSVIDNHEIVSHFSNVNANSRFVWWRDGRQQISFEPMFPSRDLDRARSITTTGSSSVFDLMSEVGGFELEETDEPRDEFFHIEASFALAERRTGIAVTKELIESAEFTVALVPTTTEPQAPYAHEMPPRVPLLGERATWSEVHQLYRSAGESTVHATMVLSEDQGGSEERLEVEFWYSPFEGVRQADDDGLLSVSDSSGRLWHRGPYAPSTWPDQLVAIHRRWDQLTSFRLVIDPTGLGTVTEVGGRRAWEFVFPPYIFGPVAVAFDANTGIPLRAESSGRTEELRNVILNESFSENLFIVPD

Secondary structure (DSSP, 8-state):
---------SEEEEEEEEEETTEEEEEESS-SSGGG-HHHHHHHHTTS-EEEEEE-TTS-EEEEEEETTEEEEEE-TTSGGGGHHHHHH-B-TTS-BHHHHHHHH--S--S--SSPPS---HHHHHHHHHHHHHS----HHHHHHS-PEEEEEE----TT-TTTTSPPP-----SS--BHHHHHHHHHTTTT--EEEEEEEEEE-SS-EEEEEEEEEEETTTEEEEEETTEEEEEEETT--EEESSSS--S--HHHHHTGGGGS-SSS-GGGSS-TTPBPEEEEETTEEEEEEEPPP-TTS-SEEEEETTT--EEEEEETTEEEEEEEEEESPPPPGGGGPPP-